Protein AF-A0A4Y9ZRA7-F1 (afdb_monomer)

pLDDT: mean 76.77, std 20.17, range [34.69, 98.5]

Foldseek 3Di:
DVVVVVVVVVVVVVVVVVVVVVVVVVVVVVVVVVVVVVVVVVVVVVVVVVVVVVVVVVVVVVVVVVVVCVVVPDDPVVVVVVVVVCCQAPDDDPCQDDPPDPDDDDGRNHDHNDDDPVCVCVDVVVVDDPPDPDPDDDDDDDPDDDDDDDDDDDDDDDDPPDDDDDDPDDDDPPPDPPDPDD

Radius of gyration: 47.69 Å; Cα contacts (8 Å, |Δi|>4): 21; chains: 1; bounding box: 75×56×147 Å

Sequence (182 aa):
MEFDTAMASAVQLARIHQAKQRKIEALKRELLEMEGRWRAMVEELEEGRQDLGFMISEGDERIQAIEKAKEGAIPYPELLAYAQSLSAFTSAPPNMPDLALPGQPPPPLFFPPFPNEEKMRRGRLNAEAPLGLLGETHSVGRPPSPSPQAEQRRGPAANPYRPVDNRPQQVFDLDLDLNPDL

InterPro domains:
  IPR019258 Mediator complex, subunit Med4 [PF10018] (3-156)
  IPR019258 Mediator complex, subunit Med4 [PTHR13208] (2-131)

Organism: NCBI:txid135208

Secondary structure (DSSP, 8-state):
-HHHHHHHHHHHHHHHHHHHHHHHHHHHHHHHHHHHHHHHHHHHHHHHHHHHHHHHHHHHHHHHHHHHHHHT---HHHHHHHHHHHHHHH---TT---TTSTTPPPPP----SS--HHHHHTSHHHHSPPP-STTPPP---PPPPPPPPPPPP------S----------------------

Solvent-accessible surface area (backbone atoms only — not comparable to full-atom values): 11926 Å² total; per-residue (Å²): 109,70,65,58,55,53,49,53,52,51,52,53,49,51,52,52,50,52,56,51,49,54,51,51,55,50,53,52,50,52,51,52,51,53,50,52,53,50,51,52,53,52,51,54,50,50,51,53,51,49,53,52,51,50,53,49,54,52,49,53,53,50,51,53,51,51,50,52,49,60,75,67,57,74,58,68,70,60,55,52,54,49,50,58,60,46,45,30,39,73,52,79,63,95,75,69,73,71,88,84,58,89,86,67,77,83,73,78,75,67,46,70,84,57,86,48,70,68,57,50,59,72,26,68,81,58,74,47,79,76,84,62,64,96,85,64,85,76,89,89,80,76,82,87,74,82,80,84,80,85,82,84,83,86,85,87,91,79,84,85,87,68,81,79,89,87,70,84,84,78,82,80,85,77,86,75,84,84,74,96,80,133

Structure (mmCIF, N/CA/C/O backbone):
data_AF-A0A4Y9ZRA7-F1
#
_entry.id   AF-A0A4Y9ZRA7-F1
#
loop_
_atom_site.group_PDB
_atom_site.id
_atom_site.type_symbol
_atom_site.label_atom_id
_atom_site.label_alt_id
_atom_site.label_comp_id
_atom_site.label_asym_id
_atom_site.label_entity_id
_atom_site.label_seq_id
_atom_site.pdbx_PDB_ins_code
_atom_site.Cartn_x
_atom_site.Cartn_y
_atom_site.Cartn_z
_atom_site.occupancy
_atom_site.B_iso_or_equiv
_atom_site.auth_seq_id
_atom_site.auth_comp_id
_atom_site.auth_asym_id
_atom_site.auth_atom_id
_atom_site.pdbx_PDB_model_num
ATOM 1 N N . MET A 1 1 ? -41.564 -4.403 66.228 1.00 64.62 1 MET A N 1
ATOM 2 C CA . MET A 1 1 ? -40.436 -3.452 66.302 1.00 64.62 1 MET A CA 1
ATOM 3 C C . MET A 1 1 ? -39.168 -3.993 65.646 1.00 64.62 1 MET A C 1
ATOM 5 O O . MET A 1 1 ? -38.619 -3.275 64.829 1.00 64.62 1 MET A O 1
ATOM 9 N N . GLU A 1 2 ? -38.698 -5.219 65.922 1.00 87.50 2 GLU A N 1
ATOM 10 C CA . GLU A 1 2 ? -37.474 -5.751 65.268 1.00 87.50 2 GLU A CA 1
ATOM 11 C C . GLU A 1 2 ? -37.591 -5.938 63.744 1.00 87.50 2 GLU A C 1
ATOM 13 O O . GLU A 1 2 ? -36.641 -5.691 63.007 1.00 87.50 2 GLU A O 1
ATOM 18 N N . PHE A 1 3 ? -38.768 -6.324 63.245 1.00 90.25 3 PHE A N 1
ATOM 19 C CA . PHE A 1 3 ? -39.008 -6.407 61.800 1.00 90.25 3 PHE A CA 1
ATOM 20 C C . PHE A 1 3 ? -38.917 -5.038 61.117 1.00 90.25 3 PHE A C 1
ATOM 22 O O . PHE A 1 3 ? -38.332 -4.927 60.043 1.00 90.25 3 PHE A O 1
ATOM 29 N N . ASP A 1 4 ? -39.438 -3.990 61.757 1.00 92.44 4 ASP A N 1
ATOM 30 C CA . ASP A 1 4 ? -39.434 -2.633 61.204 1.00 92.44 4 ASP A CA 1
ATOM 31 C C . ASP A 1 4 ? -38.009 -2.066 61.127 1.00 92.44 4 ASP A C 1
ATOM 33 O O . ASP A 1 4 ? -37.641 -1.424 60.142 1.00 92.44 4 ASP A O 1
ATOM 37 N N . THR A 1 5 ? -37.169 -2.351 62.129 1.00 94.25 5 THR A N 1
ATOM 38 C CA . THR A 1 5 ? -35.760 -1.930 62.133 1.00 94.25 5 THR A CA 1
ATOM 39 C C . THR A 1 5 ? -34.926 -2.704 61.110 1.00 94.25 5 THR A C 1
ATOM 41 O O . THR A 1 5 ? -34.099 -2.108 60.414 1.00 94.25 5 THR A O 1
ATOM 44 N N . ALA A 1 6 ? -35.166 -4.010 60.954 1.00 94.62 6 ALA A N 1
ATOM 45 C CA . ALA A 1 6 ? -34.535 -4.824 59.917 1.00 94.62 6 ALA A CA 1
ATOM 46 C C . ALA A 1 6 ? -34.953 -4.381 58.503 1.00 94.62 6 ALA A C 1
ATOM 48 O O . ALA A 1 6 ? -34.119 -4.277 57.605 1.00 94.62 6 ALA A O 1
ATOM 49 N N . MET A 1 7 ? -36.228 -4.046 58.307 1.00 94.25 7 MET A N 1
ATOM 50 C CA . MET A 1 7 ? -36.729 -3.541 57.030 1.00 94.25 7 MET A CA 1
ATOM 51 C C . MET A 1 7 ? -36.147 -2.161 56.698 1.00 94.25 7 MET A C 1
ATOM 53 O O . MET A 1 7 ? -35.701 -1.938 55.572 1.00 94.25 7 MET A O 1
ATOM 57 N N . ALA A 1 8 ? -36.061 -1.253 57.674 1.00 95.00 8 ALA A N 1
ATOM 58 C CA . ALA A 1 8 ? -35.438 0.056 57.484 1.00 95.00 8 ALA A CA 1
ATOM 59 C C . ALA A 1 8 ? -33.950 -0.049 57.095 1.00 95.00 8 ALA A C 1
ATOM 61 O O . ALA A 1 8 ? -33.488 0.673 56.205 1.00 95.00 8 ALA A O 1
ATOM 62 N N . SER A 1 9 ? -33.198 -0.970 57.710 1.00 95.81 9 SER A N 1
ATOM 63 C CA . SER A 1 9 ? -31.784 -1.182 57.376 1.00 95.81 9 SER A CA 1
ATOM 64 C C . SER A 1 9 ? -31.602 -1.787 55.980 1.00 95.81 9 SER A C 1
ATOM 66 O O . SER A 1 9 ? -30.749 -1.322 55.220 1.00 95.81 9 SER A O 1
ATOM 68 N N . ALA A 1 10 ? -32.454 -2.742 55.593 1.00 96.19 10 ALA A N 1
ATOM 69 C C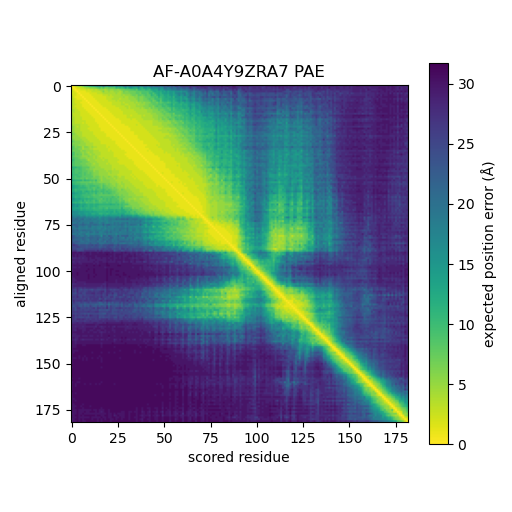A . ALA A 1 10 ? -32.456 -3.332 54.258 1.00 96.19 10 ALA A CA 1
ATOM 70 C C . ALA A 1 10 ? -32.764 -2.295 53.164 1.00 96.19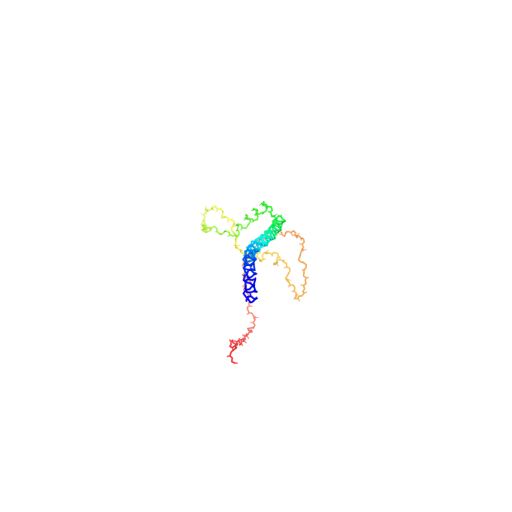 10 ALA A C 1
ATOM 72 O O . ALA A 1 10 ? -32.088 -2.267 52.134 1.00 96.19 10 ALA A O 1
ATOM 73 N N . VAL A 1 11 ? -33.724 -1.391 53.394 1.00 96.88 11 VAL A N 1
ATOM 74 C CA . VAL A 1 11 ? -34.048 -0.299 52.456 1.00 96.88 11 VAL A CA 1
ATOM 75 C C . VAL A 1 11 ? -32.875 0.672 52.308 1.00 96.88 11 VAL A C 1
ATOM 77 O O . VAL A 1 11 ? -32.530 1.064 51.189 1.00 96.88 11 VAL A O 1
ATOM 80 N N . GLN A 1 12 ? -32.215 1.033 53.410 1.00 96.06 12 GLN A N 1
ATOM 81 C CA . GLN A 1 12 ? -31.047 1.912 53.360 1.00 96.06 12 GLN A CA 1
ATOM 82 C C . GLN A 1 12 ? -29.883 1.261 52.603 1.00 96.06 12 GLN A C 1
ATOM 84 O O . GLN A 1 12 ? -29.234 1.906 51.773 1.00 96.06 12 GLN A O 1
ATOM 89 N N . LEU A 1 13 ? -29.651 -0.031 52.839 1.00 97.06 13 LEU A N 1
ATOM 90 C CA . LEU A 1 13 ? -28.649 -0.811 52.123 1.00 97.06 13 LEU A CA 1
ATOM 91 C C . LEU A 1 13 ? -28.972 -0.878 50.623 1.00 97.06 13 LEU A C 1
ATOM 93 O O . LEU A 1 13 ? -28.105 -0.592 49.794 1.00 97.06 13 LEU A O 1
ATOM 97 N N . ALA A 1 14 ? -30.229 -1.152 50.261 1.00 97.44 14 ALA A N 1
ATOM 98 C CA . ALA A 1 14 ? -30.687 -1.156 48.874 1.00 97.44 14 ALA A CA 1
ATOM 99 C C . ALA A 1 14 ? -30.437 0.195 48.184 1.00 97.44 14 ALA A C 1
ATOM 101 O O . ALA A 1 14 ? -29.942 0.229 47.056 1.00 97.44 14 ALA A O 1
ATOM 102 N N . ARG A 1 15 ? -30.680 1.317 48.874 1.00 97.31 15 ARG A N 1
ATOM 103 C CA . ARG A 1 15 ? -30.402 2.663 48.347 1.00 97.31 15 ARG A CA 1
ATOM 104 C C . ARG A 1 15 ? -28.912 2.878 48.060 1.00 97.31 15 ARG A C 1
ATOM 106 O O . ARG A 1 15 ? -28.558 3.449 47.028 1.00 97.31 15 ARG A O 1
ATOM 113 N N . ILE A 1 16 ? -28.033 2.401 48.944 1.00 97.62 16 ILE A N 1
ATOM 114 C CA . ILE A 1 16 ? -26.576 2.462 48.749 1.00 97.62 16 ILE A CA 1
ATOM 115 C C . ILE A 1 16 ? -26.164 1.617 47.539 1.00 97.62 16 ILE A C 1
ATOM 117 O O . ILE A 1 16 ? -25.388 2.085 46.701 1.00 97.62 16 ILE A O 1
ATOM 121 N N . HIS A 1 17 ? -26.692 0.397 47.413 1.00 98.00 17 HIS A N 1
ATOM 122 C CA . HIS A 1 17 ? -26.409 -0.460 46.261 1.00 98.00 17 HIS A CA 1
ATOM 123 C C . HIS A 1 17 ? -26.891 0.164 44.952 1.00 98.00 17 HIS A C 1
ATOM 125 O O . HIS A 1 17 ? -26.131 0.177 43.989 1.00 98.00 17 HIS A O 1
ATOM 131 N N . GLN A 1 18 ? -28.082 0.765 44.920 1.00 97.94 18 GLN A N 1
ATOM 132 C CA . GLN A 1 18 ? -28.586 1.465 43.735 1.00 97.94 18 GLN A CA 1
ATOM 133 C C . GLN A 1 18 ? -27.688 2.638 43.322 1.00 97.94 18 GLN A C 1
ATOM 135 O O . GLN A 1 18 ? -27.410 2.814 42.137 1.00 97.94 18 GLN A O 1
ATOM 140 N N . ALA A 1 19 ? -27.188 3.426 44.279 1.00 97.50 19 ALA A N 1
ATOM 141 C CA . ALA A 1 19 ? -26.262 4.520 43.982 1.00 97.50 19 ALA A CA 1
ATOM 142 C C . ALA A 1 19 ? -24.935 4.008 43.394 1.00 97.50 19 ALA A C 1
ATOM 144 O O . ALA A 1 19 ? -24.438 4.556 42.408 1.00 97.50 19 ALA A O 1
ATOM 145 N N . LYS A 1 20 ? -24.383 2.924 43.957 1.00 98.06 20 LYS A N 1
ATOM 146 C CA . LYS A 1 20 ? -23.174 2.273 43.427 1.00 98.06 20 LYS A CA 1
ATOM 147 C C . LYS A 1 20 ? -23.414 1.678 42.040 1.00 98.06 20 LYS A C 1
ATOM 149 O O . LYS A 1 20 ? -22.579 1.862 41.162 1.00 98.06 20 LYS A O 1
ATOM 154 N N . GLN A 1 21 ? -24.561 1.039 41.825 1.00 98.06 21 GLN A N 1
ATOM 155 C CA . GLN A 1 21 ? -24.929 0.440 40.546 1.00 98.06 21 GLN A CA 1
ATOM 156 C C . GLN A 1 21 ? -25.001 1.489 39.433 1.00 98.06 21 GLN A C 1
ATOM 158 O O . GLN A 1 21 ? -24.401 1.301 38.380 1.00 98.06 21 GLN A O 1
ATOM 163 N N . ARG A 1 22 ? -25.614 2.650 39.695 1.00 98.06 22 ARG A N 1
ATOM 164 C CA . ARG A 1 22 ? -25.630 3.770 38.736 1.00 98.06 22 ARG A CA 1
ATOM 165 C C . ARG A 1 22 ? -24.225 4.249 38.374 1.00 98.06 22 ARG A C 1
ATOM 167 O O . ARG A 1 22 ? -23.966 4.578 37.220 1.00 98.06 22 ARG A O 1
ATOM 174 N N . LYS A 1 23 ? -23.308 4.277 39.349 1.00 98.19 23 LYS A N 1
ATOM 175 C CA . LYS A 1 23 ? -21.904 4.637 39.106 1.00 98.19 23 LYS A CA 1
ATOM 176 C C . LYS A 1 23 ? -21.190 3.583 38.257 1.00 98.19 23 LYS A C 1
ATOM 178 O O . LYS A 1 23 ? -20.478 3.949 37.331 1.00 98.19 23 LYS A O 1
ATOM 183 N N . ILE A 1 24 ? -21.411 2.298 38.534 1.00 98.25 24 ILE A N 1
ATOM 184 C CA . ILE A 1 24 ? -20.874 1.192 37.726 1.00 98.25 24 ILE A CA 1
ATOM 185 C C . ILE A 1 24 ? -21.384 1.291 36.285 1.00 98.25 24 ILE A C 1
ATOM 187 O O . ILE A 1 24 ? -20.604 1.181 35.348 1.00 98.25 24 ILE A O 1
ATOM 191 N N . GLU A 1 25 ? -22.673 1.561 36.092 1.00 98.44 25 GLU A N 1
ATOM 192 C CA . GLU A 1 25 ? -23.271 1.715 34.762 1.00 98.44 25 GLU A CA 1
ATOM 193 C C . GLU A 1 25 ? -22.765 2.948 34.009 1.00 98.44 25 GLU A C 1
ATOM 195 O O . GLU A 1 25 ? -22.689 2.925 32.782 1.00 98.44 25 GLU A O 1
ATOM 200 N N . ALA A 1 26 ? -22.425 4.031 34.711 1.00 98.25 26 ALA A N 1
ATOM 201 C CA . ALA A 1 26 ? -21.778 5.192 34.104 1.00 98.25 26 ALA A CA 1
ATOM 202 C C . ALA A 1 26 ? -20.352 4.855 33.641 1.00 98.25 26 ALA A C 1
ATOM 204 O O . ALA A 1 26 ? -20.032 5.062 32.475 1.00 98.25 26 ALA A O 1
ATOM 205 N N . LEU A 1 27 ? -19.544 4.242 34.512 1.00 98.50 27 LEU A N 1
ATOM 206 C CA . LEU A 1 27 ? -18.175 3.826 34.186 1.00 98.50 27 LEU A CA 1
ATOM 207 C C . LEU A 1 27 ? -18.138 2.787 33.061 1.00 98.50 27 LEU A C 1
ATOM 209 O O . LEU A 1 27 ? -17.281 2.844 32.187 1.00 98.50 27 LEU A O 1
ATOM 213 N N . LYS A 1 28 ? -19.094 1.852 33.039 1.00 98.44 28 LYS A N 1
ATOM 214 C CA . LYS A 1 28 ? -19.213 0.867 31.958 1.00 98.44 28 LYS A CA 1
ATOM 215 C C . LYS A 1 28 ? -19.454 1.543 30.608 1.00 98.44 28 LYS A C 1
ATOM 217 O O . LYS A 1 28 ? -18.887 1.113 29.612 1.00 98.44 28 LYS A O 1
ATOM 222 N N . ARG A 1 29 ? -20.297 2.580 30.568 1.00 98.38 29 ARG A N 1
ATOM 223 C CA . ARG A 1 29 ? -20.563 3.336 29.335 1.00 98.38 29 ARG A CA 1
ATOM 224 C C . ARG A 1 29 ? -19.318 4.069 28.850 1.00 98.38 29 ARG A C 1
ATOM 226 O O . ARG A 1 29 ? -19.008 3.981 27.671 1.00 98.38 29 ARG A O 1
ATOM 233 N N . GLU A 1 30 ? -18.594 4.712 29.759 1.00 98.44 30 GLU A N 1
ATOM 234 C CA . GLU A 1 30 ? -17.331 5.388 29.443 1.00 98.44 30 GLU A CA 1
ATOM 235 C C . GLU A 1 30 ? -16.281 4.408 28.900 1.00 98.44 30 GLU A C 1
ATOM 237 O O . GLU A 1 30 ? -15.664 4.668 27.871 1.00 98.44 30 GLU A O 1
ATOM 242 N N . LEU A 1 31 ? -16.135 3.239 29.532 1.00 98.44 31 LEU A N 1
ATOM 243 C CA . LEU A 1 31 ? -15.206 2.206 29.076 1.00 98.44 31 LEU A CA 1
ATOM 244 C C . LEU A 1 31 ? -15.558 1.711 27.670 1.00 98.44 31 LEU A C 1
ATOM 246 O O . LEU A 1 31 ? -14.672 1.608 26.828 1.00 98.44 31 LEU A O 1
ATOM 250 N N . LEU A 1 32 ? -16.841 1.455 27.397 1.00 98.44 32 LEU A N 1
ATOM 251 C CA . LEU A 1 32 ? -17.297 1.035 26.068 1.00 98.44 32 LEU A CA 1
ATOM 252 C C . LEU A 1 32 ? -17.045 2.110 25.004 1.00 98.44 32 LEU A C 1
ATOM 254 O O . LEU A 1 32 ? -16.691 1.785 23.874 1.00 98.44 32 LEU A O 1
ATOM 258 N N . GLU A 1 33 ? -17.196 3.385 25.354 1.00 98.31 33 GLU A N 1
ATOM 259 C CA . GLU A 1 33 ? -16.892 4.490 24.445 1.00 98.31 33 GLU A CA 1
ATOM 260 C C . GLU A 1 33 ? -15.387 4.583 24.151 1.00 98.31 33 GLU A C 1
ATOM 262 O O . GLU A 1 33 ? -14.983 4.738 22.997 1.00 98.31 33 GLU A O 1
ATOM 267 N N . MET A 1 34 ? -14.546 4.449 25.181 1.00 98.31 34 MET A N 1
ATOM 268 C CA . MET A 1 34 ? -13.091 4.418 25.019 1.00 98.31 34 MET A CA 1
ATOM 269 C C . MET A 1 34 ? -12.635 3.215 24.194 1.00 98.31 34 MET A C 1
ATOM 271 O O . MET A 1 34 ? -11.771 3.361 23.335 1.00 98.31 34 MET A O 1
ATOM 275 N N . GLU A 1 35 ? -13.225 2.042 24.420 1.00 98.31 35 GLU A N 1
ATOM 276 C CA . GLU A 1 35 ? -12.940 0.840 23.641 1.00 98.31 35 GLU A CA 1
ATOM 277 C C . GLU A 1 35 ? -13.342 1.024 22.173 1.00 98.31 35 GLU A C 1
ATOM 279 O O . GLU A 1 35 ? -12.574 0.665 21.283 1.00 98.31 35 GLU A O 1
ATOM 284 N N . GLY A 1 36 ? -14.496 1.644 21.910 1.00 98.31 36 GLY A N 1
ATOM 285 C CA . GLY A 1 36 ? -14.921 1.995 20.556 1.00 98.31 36 GLY A CA 1
ATOM 286 C C . GLY A 1 36 ? -13.920 2.914 19.854 1.00 98.31 36 GLY A C 1
ATOM 287 O O . GLY A 1 36 ? -13.502 2.628 18.734 1.00 98.31 36 GLY A O 1
ATOM 288 N N . ARG A 1 37 ? -13.464 3.971 20.539 1.00 98.31 37 ARG A N 1
ATOM 289 C CA . ARG A 1 37 ? -12.424 4.876 20.019 1.00 98.31 37 ARG A CA 1
ATOM 290 C C . ARG A 1 37 ? -11.099 4.162 19.773 1.00 98.31 37 ARG A C 1
ATOM 292 O O . ARG A 1 37 ? -10.456 4.400 18.758 1.00 98.31 37 ARG A O 1
ATOM 299 N N . TRP A 1 38 ? -10.688 3.289 20.688 1.00 98.50 38 TRP A N 1
ATOM 300 C CA . TRP A 1 38 ? -9.459 2.517 20.539 1.00 98.50 38 TRP A CA 1
ATOM 301 C C . TRP A 1 38 ? -9.514 1.588 19.326 1.00 98.50 38 TRP A C 1
ATOM 303 O O . TRP A 1 38 ? -8.574 1.576 18.537 1.00 98.50 38 TRP A O 1
ATOM 313 N N . ARG A 1 39 ? -10.625 0.871 19.132 1.00 98.38 39 ARG A N 1
ATOM 314 C CA . ARG A 1 39 ? -10.812 0.003 17.962 1.00 98.38 39 ARG A CA 1
ATOM 315 C C . ARG A 1 39 ? -10.755 0.791 16.656 1.00 98.38 39 ARG A C 1
ATOM 317 O O . ARG A 1 39 ? -10.050 0.362 15.755 1.00 98.38 39 ARG A O 1
ATOM 324 N N . ALA A 1 40 ? -11.411 1.950 16.596 1.00 98.31 40 ALA A N 1
ATOM 325 C CA . ALA A 1 40 ? -11.365 2.817 15.419 1.00 98.31 40 ALA A CA 1
ATOM 326 C C . ALA A 1 40 ? -9.931 3.270 15.089 1.00 98.31 40 ALA A C 1
ATOM 328 O O . ALA A 1 40 ? -9.517 3.195 13.940 1.00 98.31 40 ALA A O 1
ATOM 329 N N . MET A 1 41 ? -9.141 3.659 16.098 1.00 98.38 41 MET A N 1
ATOM 330 C CA . MET A 1 41 ? -7.733 4.023 15.883 1.00 98.38 41 MET A CA 1
ATOM 331 C C . MET A 1 41 ? -6.889 2.844 15.384 1.00 98.38 41 MET A C 1
ATOM 333 O O . MET A 1 41 ? -6.003 3.031 14.559 1.00 98.38 41 MET A O 1
ATOM 337 N N . VAL A 1 42 ? -7.126 1.633 15.897 1.00 98.44 42 VAL A N 1
ATOM 338 C CA . VAL A 1 42 ? -6.405 0.432 15.444 1.00 98.44 42 VAL A CA 1
ATOM 339 C C . VAL A 1 42 ? -6.771 0.081 14.002 1.00 98.44 42 VAL A C 1
ATOM 341 O O . VAL A 1 42 ? -5.891 -0.301 13.238 1.00 98.44 42 VAL A O 1
ATOM 344 N N . GLU A 1 43 ? -8.042 0.225 13.633 1.00 98.50 43 GLU A N 1
ATOM 345 C CA . GLU A 1 43 ? -8.525 -0.009 12.271 1.00 98.50 43 GLU A CA 1
ATOM 346 C C . GLU A 1 43 ? -7.899 0.979 11.279 1.00 98.50 43 GLU A C 1
ATOM 348 O O . GLU A 1 43 ? -7.299 0.548 10.299 1.00 98.50 43 GLU A O 1
ATOM 353 N N . GLU A 1 44 ? -7.912 2.277 11.597 1.00 98.38 44 GLU A N 1
ATOM 354 C CA . GLU A 1 44 ? -7.276 3.323 10.782 1.00 98.38 44 GLU A CA 1
ATOM 355 C C . GLU A 1 44 ? -5.759 3.103 10.638 1.00 98.38 44 GLU A C 1
ATOM 357 O O . GLU A 1 44 ? -5.185 3.283 9.564 1.00 98.38 44 GLU A O 1
ATOM 362 N N . LEU A 1 45 ? -5.089 2.669 11.711 1.00 98.38 45 LEU A N 1
ATOM 363 C CA . LEU A 1 45 ? -3.661 2.348 11.668 1.00 98.38 45 LEU A CA 1
ATOM 364 C C . LEU A 1 45 ? -3.355 1.144 10.774 1.00 98.38 45 LEU A C 1
ATOM 366 O O . LEU A 1 45 ? -2.335 1.145 10.084 1.00 98.38 45 LEU A O 1
ATOM 370 N N . GLU A 1 46 ? -4.194 0.111 10.803 1.00 98.31 46 GLU A N 1
ATOM 371 C CA . GLU A 1 46 ? -4.006 -1.069 9.962 1.00 98.31 46 GLU A CA 1
ATOM 372 C C . GLU A 1 46 ? -4.285 -0.756 8.489 1.00 98.31 46 GLU A C 1
ATOM 374 O O . GLU A 1 46 ? -3.512 -1.186 7.634 1.00 98.31 46 GLU A O 1
ATOM 379 N N . GLU A 1 47 ? -5.312 0.044 8.196 1.00 98.38 47 GLU A N 1
ATOM 380 C CA . GLU A 1 47 ? -5.580 0.562 6.849 1.00 98.38 47 GLU A CA 1
ATOM 381 C C . GLU A 1 47 ? -4.380 1.366 6.330 1.00 98.38 47 GLU A C 1
ATOM 383 O O . GLU A 1 47 ? -3.797 1.025 5.300 1.00 98.38 47 GLU A O 1
ATOM 388 N N . GLY A 1 48 ? -3.895 2.336 7.112 1.00 98.25 48 GLY A N 1
ATOM 389 C CA . GLY A 1 48 ? -2.716 3.121 6.744 1.00 98.25 48 GLY A CA 1
ATOM 390 C C . GLY A 1 48 ? -1.452 2.270 6.563 1.00 98.25 48 GLY A C 1
ATOM 391 O O . GLY A 1 48 ? -0.642 2.531 5.672 1.00 98.25 48 GLY A O 1
ATOM 392 N N . ARG A 1 49 ? -1.270 1.213 7.368 1.00 98.38 49 ARG A N 1
ATOM 393 C CA . ARG A 1 49 ? -0.158 0.263 7.206 1.00 98.38 49 ARG A CA 1
ATOM 394 C C . ARG A 1 49 ? -0.261 -0.501 5.885 1.00 98.38 49 ARG A C 1
ATOM 396 O O . ARG A 1 49 ? 0.764 -0.709 5.233 1.00 98.38 49 ARG A O 1
ATOM 403 N N . GLN A 1 50 ? -1.459 -0.944 5.512 1.00 98.25 50 GLN A N 1
ATOM 404 C CA . GLN A 1 50 ? -1.694 -1.673 4.266 1.00 98.25 50 GLN A CA 1
ATOM 405 C C . GLN A 1 50 ? -1.478 -0.776 3.048 1.00 98.25 50 GLN A C 1
ATOM 407 O O . GLN A 1 50 ? -0.747 -1.174 2.139 1.00 98.25 50 GLN A O 1
ATOM 412 N N . ASP A 1 51 ? -2.004 0.448 3.073 1.00 98.19 51 ASP A N 1
ATOM 413 C CA . ASP A 1 51 ? -1.832 1.429 2.000 1.00 98.19 51 ASP A CA 1
ATOM 414 C C . ASP A 1 51 ? -0.359 1.771 1.773 1.00 98.19 51 ASP A C 1
ATOM 416 O O . ASP A 1 51 ? 0.134 1.736 0.643 1.00 98.19 51 ASP A O 1
ATOM 420 N N . LEU A 1 52 ? 0.390 2.028 2.851 1.00 98.25 52 LEU A N 1
ATOM 421 C CA . LEU A 1 52 ? 1.831 2.261 2.757 1.00 98.25 52 LEU A CA 1
ATOM 422 C C . LEU A 1 52 ? 2.568 1.036 2.207 1.00 98.25 52 LEU A C 1
ATOM 424 O O . LEU A 1 52 ? 3.487 1.185 1.402 1.00 98.25 52 LEU A O 1
ATOM 428 N N . GLY A 1 53 ? 2.160 -0.171 2.606 1.00 98.19 53 GLY A N 1
ATOM 429 C CA . GLY A 1 53 ? 2.698 -1.414 2.059 1.00 98.19 53 GLY A CA 1
ATOM 430 C C . GLY A 1 53 ? 2.481 -1.521 0.549 1.00 98.19 53 GLY A C 1
ATOM 431 O O . GLY A 1 53 ? 3.421 -1.826 -0.187 1.00 98.19 53 GLY A O 1
ATOM 432 N N . PHE A 1 54 ? 1.274 -1.200 0.081 1.00 98.25 54 PHE A N 1
ATOM 433 C CA . PHE A 1 54 ? 0.950 -1.168 -1.342 1.00 98.25 54 PHE A CA 1
ATOM 434 C C . PHE A 1 54 ? 1.795 -0.128 -2.090 1.00 98.25 54 PHE A C 1
ATOM 436 O O . PHE A 1 54 ? 2.442 -0.467 -3.081 1.00 98.25 54 PHE A O 1
ATOM 443 N N . MET A 1 55 ? 1.883 1.102 -1.579 1.00 97.94 55 MET A N 1
ATOM 444 C CA . MET A 1 55 ? 2.682 2.169 -2.195 1.00 97.94 55 MET A CA 1
ATOM 445 C C . MET A 1 55 ? 4.166 1.806 -2.317 1.00 97.94 55 MET A C 1
ATOM 447 O O . MET A 1 55 ? 4.794 2.138 -3.321 1.00 97.94 55 MET A O 1
ATOM 451 N N . ILE A 1 56 ? 4.733 1.132 -1.311 1.00 98.31 56 ILE A N 1
ATOM 452 C CA . ILE A 1 56 ? 6.124 0.665 -1.359 1.00 98.31 56 ILE A CA 1
ATOM 453 C C . ILE A 1 56 ? 6.277 -0.400 -2.444 1.00 98.31 56 ILE A C 1
ATOM 455 O O . ILE A 1 56 ? 7.164 -0.272 -3.283 1.00 98.31 56 ILE A O 1
ATOM 459 N N . SER A 1 57 ? 5.386 -1.397 -2.481 1.00 97.94 57 SER A N 1
ATOM 460 C CA . SER A 1 57 ? 5.448 -2.456 -3.497 1.00 97.94 57 SER A CA 1
ATOM 461 C C . SER A 1 57 ? 5.325 -1.914 -4.924 1.00 97.94 57 SER A C 1
ATOM 463 O O . SER A 1 57 ? 6.122 -2.266 -5.792 1.00 97.94 57 SER A O 1
ATOM 465 N N . GLU A 1 58 ? 4.405 -0.975 -5.157 1.00 98.12 58 GLU A N 1
ATOM 466 C CA . GLU A 1 58 ? 4.269 -0.298 -6.445 1.00 98.12 58 GLU A CA 1
ATOM 467 C C . GLU A 1 58 ? 5.513 0.546 -6.770 1.00 98.12 58 GLU A C 1
ATOM 469 O O . GLU A 1 58 ? 5.973 0.593 -7.914 1.00 98.12 58 GLU A O 1
ATOM 474 N N . GLY A 1 59 ? 6.079 1.219 -5.765 1.00 98.06 59 GLY A N 1
ATOM 475 C CA . GLY A 1 59 ? 7.324 1.969 -5.892 1.00 98.06 59 GLY A CA 1
ATOM 476 C C . GLY A 1 59 ? 8.485 1.089 -6.353 1.00 98.06 59 GLY A C 1
ATOM 477 O O . GLY 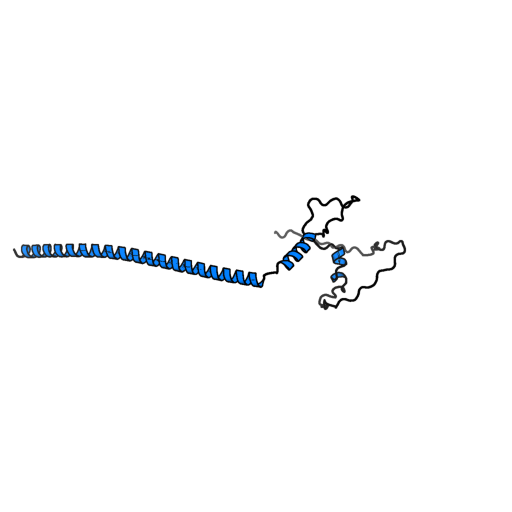A 1 59 ? 9.186 1.454 -7.299 1.00 98.06 59 GLY A O 1
ATOM 478 N N . ASP A 1 60 ? 8.641 -0.086 -5.746 1.00 98.06 60 ASP A N 1
ATOM 479 C CA . ASP A 1 60 ? 9.679 -1.056 -6.095 1.00 98.06 60 ASP A CA 1
ATOM 480 C C . ASP A 1 60 ? 9.502 -1.582 -7.527 1.00 98.06 60 ASP A C 1
ATOM 482 O O . ASP A 1 60 ? 10.464 -1.625 -8.300 1.00 98.06 60 ASP A O 1
ATOM 486 N N . GLU A 1 61 ? 8.272 -1.910 -7.932 1.00 98.00 61 GLU A N 1
ATOM 487 C CA . GLU A 1 61 ? 7.964 -2.324 -9.306 1.00 98.00 61 GLU A CA 1
ATOM 488 C C . GLU A 1 61 ? 8.292 -1.227 -10.328 1.00 98.00 61 GLU A C 1
ATOM 490 O O . GLU A 1 61 ? 8.899 -1.493 -11.371 1.00 98.00 61 GLU A O 1
ATOM 495 N N . ARG A 1 62 ? 7.945 0.030 -10.023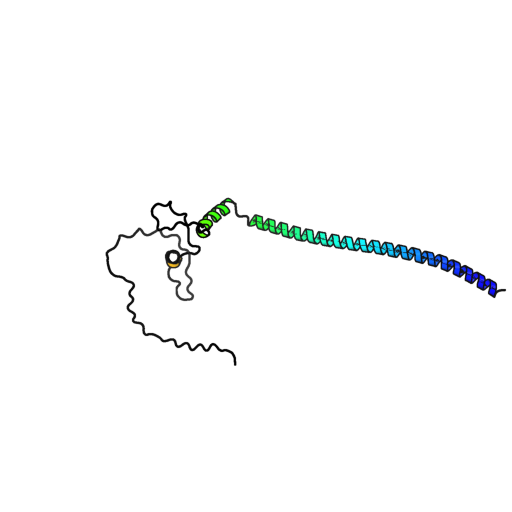 1.00 97.31 62 ARG A N 1
ATOM 496 C CA . ARG A 1 62 ? 8.257 1.182 -10.881 1.00 97.31 62 ARG A CA 1
ATOM 497 C C . ARG A 1 62 ? 9.761 1.399 -11.010 1.00 97.31 62 ARG A C 1
ATOM 499 O O . ARG A 1 62 ? 10.231 1.667 -12.116 1.00 97.31 62 ARG A O 1
ATOM 506 N N . ILE A 1 63 ? 10.521 1.270 -9.922 1.00 97.75 63 ILE A N 1
ATOM 507 C CA . ILE A 1 63 ? 11.986 1.382 -9.954 1.00 97.75 63 ILE A CA 1
ATOM 508 C C . ILE A 1 63 ? 12.571 0.298 -10.860 1.00 97.75 63 ILE A C 1
ATOM 510 O O . ILE A 1 63 ? 13.327 0.623 -11.776 1.00 97.75 63 ILE A O 1
ATOM 514 N N . GLN A 1 64 ? 12.152 -0.958 -10.689 1.00 97.38 64 GLN A N 1
ATOM 515 C CA . GLN A 1 64 ? 12.609 -2.060 -11.539 1.00 97.38 64 GLN A CA 1
ATOM 516 C C . GLN A 1 64 ? 12.260 -1.838 -13.016 1.00 97.38 64 GLN A C 1
ATOM 518 O O . GLN A 1 64 ? 13.067 -2.132 -13.899 1.00 97.38 64 GLN A O 1
ATOM 523 N N . ALA A 1 65 ? 11.069 -1.313 -13.315 1.00 96.38 65 ALA A N 1
ATOM 524 C CA . ALA A 1 65 ? 10.673 -0.989 -14.682 1.00 96.38 65 ALA A CA 1
ATOM 525 C C . ALA A 1 65 ? 11.551 0.120 -15.286 1.00 96.38 65 ALA A C 1
ATOM 527 O O . ALA A 1 65 ? 11.965 0.019 -16.441 1.00 96.38 65 ALA A O 1
ATOM 528 N N . ILE A 1 66 ? 11.878 1.153 -14.503 1.00 95.56 66 ILE A N 1
ATOM 529 C CA . ILE A 1 66 ? 12.774 2.237 -14.922 1.00 95.56 66 ILE A CA 1
ATOM 530 C C . ILE A 1 66 ? 14.189 1.711 -15.171 1.00 95.56 66 ILE A C 1
ATOM 532 O O . ILE A 1 66 ? 14.810 2.096 -16.159 1.00 95.56 66 ILE A O 1
ATOM 536 N N . GLU A 1 67 ? 14.710 0.848 -14.303 1.00 96.69 67 GLU A N 1
ATOM 537 C CA . GLU A 1 67 ? 16.036 0.247 -14.472 1.00 96.69 67 GLU A CA 1
ATOM 538 C C . GLU A 1 67 ? 16.101 -0.598 -15.744 1.00 96.69 67 GLU A C 1
ATOM 540 O O . GLU A 1 67 ? 16.956 -0.349 -16.592 1.00 96.69 67 GLU A O 1
ATOM 545 N N . LYS A 1 68 ? 15.120 -1.482 -15.962 1.00 95.31 68 LYS A N 1
ATOM 546 C CA . LYS A 1 68 ? 15.007 -2.259 -17.207 1.00 95.31 68 LYS A CA 1
ATOM 547 C C . LYS A 1 68 ? 14.908 -1.365 -18.445 1.00 95.31 68 LYS A C 1
ATOM 549 O O . LYS A 1 68 ? 15.533 -1.648 -19.464 1.00 95.31 68 LYS A O 1
ATOM 554 N N . ALA A 1 69 ? 14.147 -0.272 -18.371 1.00 93.44 69 ALA A N 1
ATOM 555 C CA . ALA A 1 69 ? 14.028 0.681 -19.473 1.00 93.44 69 ALA A CA 1
ATOM 556 C C . ALA A 1 69 ? 15.346 1.421 -19.752 1.00 93.44 69 ALA A C 1
ATOM 558 O O . ALA A 1 69 ? 15.647 1.709 -20.908 1.00 93.44 69 ALA A O 1
ATOM 559 N N . LYS A 1 70 ? 16.140 1.715 -18.715 1.00 92.44 70 LYS A N 1
ATOM 560 C CA . LYS A 1 70 ? 17.474 2.315 -18.856 1.00 92.44 70 LYS A CA 1
ATOM 561 C C . LYS A 1 70 ? 18.478 1.335 -19.456 1.00 92.44 70 LYS A C 1
ATOM 563 O O . LYS A 1 70 ? 19.248 1.735 -20.321 1.00 92.44 70 LYS A O 1
ATOM 568 N N . GLU A 1 71 ? 18.464 0.076 -19.027 1.00 93.31 71 GLU A N 1
ATOM 569 C CA . GLU A 1 71 ? 19.329 -0.974 -19.581 1.00 93.31 71 GLU A CA 1
ATOM 570 C C . GLU A 1 71 ? 19.011 -1.255 -21.054 1.00 93.31 71 GLU A C 1
ATOM 572 O O . GLU A 1 71 ? 19.918 -1.407 -21.869 1.00 93.31 71 GLU A O 1
ATOM 577 N N . GLY A 1 72 ? 17.724 -1.273 -21.412 1.00 88.38 72 GLY A N 1
ATOM 578 C CA . GLY A 1 72 ? 17.251 -1.440 -22.787 1.00 88.38 72 GLY A CA 1
ATOM 579 C C . GLY A 1 72 ? 17.196 -0.149 -23.610 1.00 88.38 72 GLY A C 1
ATOM 580 O O . GLY A 1 72 ? 16.609 -0.156 -24.693 1.00 88.38 72 GLY A O 1
ATOM 581 N N . ALA A 1 73 ? 17.736 0.967 -23.112 1.00 89.50 73 ALA A N 1
ATOM 582 C CA . ALA A 1 73 ? 17.630 2.253 -23.789 1.00 89.50 73 ALA A CA 1
ATOM 583 C C . ALA A 1 73 ? 18.443 2.254 -25.091 1.00 89.50 73 ALA A C 1
ATOM 585 O O . ALA A 1 73 ? 19.674 2.262 -25.085 1.00 89.50 73 ALA A O 1
ATOM 586 N N . ILE A 1 74 ? 17.740 2.292 -26.222 1.00 89.00 74 ILE A N 1
ATOM 587 C CA . ILE A 1 74 ? 18.353 2.428 -27.545 1.00 89.00 74 ILE A CA 1
ATOM 588 C C . ILE A 1 74 ? 18.699 3.908 -27.760 1.00 89.00 74 ILE A C 1
ATOM 590 O O . ILE A 1 74 ? 17.841 4.775 -27.555 1.00 89.00 74 ILE A O 1
ATOM 594 N N . PRO A 1 75 ? 19.932 4.240 -28.176 1.00 92.25 75 PRO A N 1
ATOM 595 C CA . PRO A 1 75 ? 20.327 5.623 -28.378 1.00 92.25 75 PRO A CA 1
ATOM 596 C C . PRO A 1 75 ? 19.507 6.270 -29.504 1.00 92.25 75 PRO A C 1
ATOM 598 O O . PRO A 1 75 ? 19.253 5.685 -30.558 1.00 92.25 75 PRO A O 1
ATOM 601 N N . TYR A 1 76 ? 19.118 7.528 -29.288 1.00 89.69 76 TYR A N 1
ATOM 602 C CA . TYR A 1 76 ? 18.257 8.284 -30.205 1.00 89.69 76 TYR A CA 1
ATOM 603 C C . TYR A 1 76 ? 18.734 8.305 -31.675 1.00 89.69 76 TYR A C 1
ATOM 605 O O . TYR A 1 76 ? 17.892 8.158 -32.564 1.00 89.69 76 TYR A O 1
ATOM 613 N N . PRO A 1 77 ? 20.045 8.425 -31.979 1.00 93.56 77 PRO A N 1
ATOM 614 C CA . PRO A 1 77 ? 20.522 8.362 -33.360 1.00 93.56 77 PRO A CA 1
ATOM 615 C C . PRO A 1 77 ? 20.212 7.032 -34.063 1.00 93.56 77 PRO A C 1
ATOM 617 O O . PRO A 1 77 ? 19.858 7.040 -35.240 1.00 93.56 77 PRO A O 1
ATOM 620 N N . GLU A 1 78 ? 20.305 5.902 -33.356 1.00 90.88 78 GLU A N 1
ATOM 621 C CA . GLU A 1 78 ? 20.009 4.577 -33.920 1.00 90.88 78 GLU A CA 1
ATOM 622 C C . GLU A 1 78 ? 18.512 4.409 -34.180 1.00 90.88 78 GLU A C 1
ATOM 624 O O . GLU A 1 78 ? 18.123 3.934 -35.247 1.00 90.88 78 GLU A O 1
ATOM 629 N N . LEU A 1 79 ? 17.668 4.881 -33.256 1.00 90.00 79 LEU A N 1
ATOM 630 C CA . LEU A 1 79 ? 16.215 4.903 -33.441 1.00 90.00 79 LEU A CA 1
ATOM 631 C C . LEU A 1 79 ? 15.812 5.733 -34.662 1.00 90.00 79 LEU A C 1
ATOM 633 O O . LEU A 1 79 ? 14.980 5.293 -35.454 1.00 90.00 79 LEU A O 1
ATOM 637 N N . LEU A 1 80 ? 16.416 6.911 -34.845 1.00 91.00 80 LEU A N 1
ATOM 638 C CA . LEU A 1 80 ? 16.119 7.784 -35.980 1.00 91.00 80 LEU A CA 1
ATOM 639 C C . LEU A 1 80 ? 16.556 7.150 -37.308 1.00 91.00 80 LEU A C 1
ATOM 641 O O . LEU A 1 80 ? 15.786 7.143 -38.270 1.00 91.00 80 LEU A O 1
ATOM 645 N N . ALA A 1 81 ? 17.763 6.581 -37.350 1.00 90.75 81 ALA A N 1
ATOM 646 C CA . ALA A 1 81 ? 18.275 5.892 -38.530 1.00 90.75 81 ALA A CA 1
ATOM 647 C C . ALA A 1 81 ? 17.399 4.684 -38.896 1.00 90.75 81 ALA A C 1
ATOM 649 O O . ALA A 1 81 ? 17.036 4.499 -40.061 1.00 90.75 81 ALA A O 1
ATOM 650 N N . TYR A 1 82 ? 17.001 3.891 -37.898 1.00 89.44 82 TYR A N 1
ATOM 651 C CA . TYR A 1 82 ? 16.121 2.748 -38.102 1.00 89.44 82 TYR A CA 1
ATOM 652 C C . TYR A 1 82 ? 14.720 3.174 -38.562 1.00 89.44 82 TYR A C 1
ATOM 654 O O . TYR A 1 82 ? 14.209 2.625 -39.538 1.00 89.44 82 TYR A O 1
ATOM 662 N N . ALA A 1 83 ? 14.123 4.199 -37.949 1.00 88.94 83 ALA A N 1
ATOM 663 C CA . ALA A 1 83 ? 12.823 4.737 -38.355 1.00 88.94 83 ALA A CA 1
ATOM 664 C C . ALA A 1 83 ? 12.844 5.273 -39.797 1.00 88.94 83 ALA A C 1
ATOM 666 O O . ALA A 1 83 ? 11.925 5.004 -40.573 1.00 88.94 83 ALA A O 1
ATOM 667 N N . GLN A 1 84 ? 13.915 5.970 -40.190 1.00 86.75 84 GLN A N 1
ATOM 668 C CA . GLN A 1 84 ? 14.109 6.408 -41.571 1.00 86.75 84 GLN A CA 1
ATOM 669 C C . GLN A 1 84 ? 14.210 5.213 -42.528 1.00 86.75 84 GLN A C 1
ATOM 671 O O . GLN A 1 84 ? 13.620 5.251 -43.608 1.00 86.75 84 GLN A O 1
ATOM 676 N N . SER A 1 85 ? 14.902 4.140 -42.125 1.00 85.38 85 SER A N 1
ATOM 677 C CA . SER A 1 85 ? 14.978 2.912 -42.922 1.00 85.38 85 SER A CA 1
ATOM 678 C C . SER A 1 85 ? 13.607 2.253 -43.100 1.00 85.38 85 SER A C 1
ATOM 680 O O . SER A 1 85 ? 13.269 1.872 -44.216 1.00 85.38 85 SER A O 1
ATOM 682 N N . LEU A 1 86 ? 12.788 2.190 -42.043 1.00 83.31 86 LEU A N 1
ATOM 683 C CA . LEU A 1 86 ? 11.452 1.589 -42.074 1.00 83.31 86 LEU A CA 1
ATOM 684 C C . LEU A 1 86 ? 10.459 2.402 -42.904 1.00 83.31 86 LEU A C 1
ATOM 686 O O . LEU A 1 86 ? 9.625 1.815 -43.585 1.00 83.31 86 LEU A O 1
ATOM 690 N N . SER A 1 87 ? 10.565 3.731 -42.886 1.00 83.94 87 SER A N 1
ATOM 691 C CA . SER A 1 87 ? 9.673 4.641 -43.618 1.00 83.94 87 SER A CA 1
ATOM 692 C C . SER A 1 87 ? 9.543 4.283 -45.107 1.00 83.94 87 SER A C 1
ATOM 694 O O . SER A 1 87 ? 8.445 4.304 -45.662 1.00 83.94 87 SER A O 1
ATOM 696 N N . ALA A 1 88 ? 10.643 3.849 -45.734 1.00 77.94 88 ALA A N 1
ATOM 697 C CA . ALA A 1 88 ? 10.671 3.418 -47.134 1.00 77.94 88 ALA A CA 1
ATOM 698 C C . ALA A 1 88 ? 9.896 2.109 -47.417 1.00 77.94 88 ALA A C 1
ATOM 700 O O . ALA A 1 88 ? 9.579 1.830 -48.572 1.00 77.94 88 ALA A O 1
ATOM 701 N N . PHE A 1 89 ? 9.602 1.300 -46.392 1.00 77.12 89 PHE A N 1
ATOM 702 C CA . PHE A 1 89 ? 8.871 0.026 -46.497 1.00 77.12 89 PHE A CA 1
ATOM 703 C C . PHE A 1 89 ? 7.442 0.100 -45.943 1.00 77.12 89 PHE A C 1
ATOM 705 O O . PHE A 1 89 ? 6.617 -0.750 -46.270 1.00 77.12 89 PHE A O 1
ATOM 712 N N . THR A 1 90 ? 7.146 1.078 -45.082 1.00 74.25 90 THR A N 1
ATOM 713 C CA . THR A 1 90 ? 5.860 1.170 -44.370 1.00 74.25 90 THR A CA 1
ATOM 714 C C . THR A 1 90 ? 4.917 2.226 -44.934 1.00 74.25 90 THR A C 1
ATOM 716 O O . THR A 1 90 ? 3.712 2.131 -44.710 1.00 74.25 90 THR A O 1
ATOM 719 N N . SER A 1 91 ? 5.423 3.215 -45.674 1.00 65.88 91 SER A N 1
ATOM 720 C CA . SER A 1 91 ? 4.609 4.316 -46.189 1.00 65.88 91 SER A CA 1
ATOM 721 C C . SER A 1 91 ? 4.453 4.219 -47.703 1.00 65.88 91 SER A C 1
ATOM 723 O O . SER A 1 91 ? 5.390 4.510 -48.442 1.00 65.88 91 SER A O 1
ATOM 725 N N . ALA A 1 92 ? 3.267 3.832 -48.180 1.00 59.81 92 ALA A N 1
ATOM 726 C CA . ALA A 1 92 ? 2.850 4.159 -49.540 1.00 59.81 92 ALA A CA 1
ATOM 727 C C . ALA A 1 92 ? 2.335 5.609 -49.507 1.00 59.81 92 ALA A C 1
ATOM 729 O O . ALA A 1 92 ? 1.324 5.860 -48.845 1.00 59.81 92 ALA A O 1
ATOM 730 N N . PRO A 1 93 ? 3.004 6.584 -50.150 1.00 60.59 93 PRO A N 1
ATOM 731 C CA . PRO A 1 93 ? 2.537 7.963 -50.123 1.00 60.59 93 PRO A CA 1
ATOM 732 C C . PRO A 1 93 ? 1.101 8.039 -50.672 1.00 60.59 93 PRO A C 1
ATOM 734 O O . PRO A 1 93 ? 0.853 7.495 -51.750 1.00 60.59 93 PRO A O 1
ATOM 737 N N . PRO A 1 94 ? 0.159 8.718 -49.985 1.00 60.44 94 PRO A N 1
ATOM 738 C CA . PRO A 1 94 ? -1.264 8.734 -50.353 1.00 60.44 94 PRO A CA 1
ATOM 739 C C . PRO A 1 94 ? -1.549 9.315 -51.750 1.00 60.44 94 PRO A C 1
ATOM 741 O O . PRO A 1 94 ? -2.627 9.095 -52.288 1.00 60.44 94 PRO A O 1
ATOM 744 N N . ASN A 1 95 ? -0.568 9.992 -52.357 1.00 56.97 95 ASN A N 1
ATOM 745 C CA . ASN A 1 95 ? -0.600 10.496 -53.728 1.00 56.97 95 ASN A CA 1
ATOM 746 C C . ASN A 1 95 ? 0.583 9.944 -54.543 1.00 56.97 95 ASN A C 1
ATOM 748 O O . ASN A 1 95 ? 1.365 10.733 -55.072 1.00 56.97 95 ASN A O 1
ATOM 752 N N . MET A 1 96 ? 0.790 8.621 -54.604 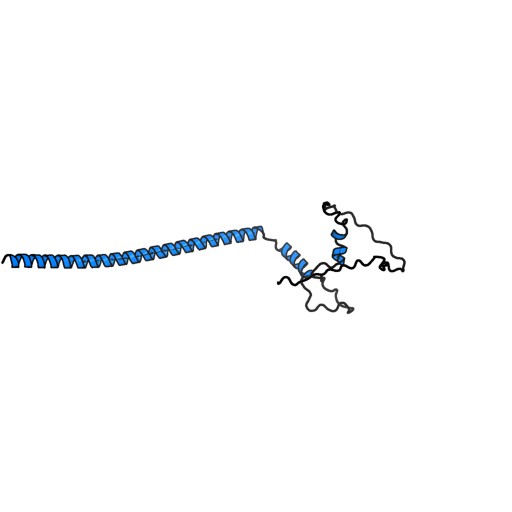1.00 58.69 96 MET A N 1
ATOM 753 C CA . MET A 1 96 ? 1.812 8.080 -55.507 1.00 58.69 96 MET A CA 1
ATOM 754 C C . MET A 1 96 ? 1.395 8.406 -56.953 1.00 58.69 96 MET A C 1
ATOM 756 O O . MET A 1 96 ? 0.340 7.942 -57.392 1.00 58.69 96 MET A O 1
ATOM 760 N N . PRO A 1 97 ? 2.151 9.238 -57.686 1.00 59.03 97 PRO A N 1
ATOM 761 C CA . PRO A 1 97 ? 1.814 9.523 -59.065 1.00 59.03 97 PRO A CA 1
ATOM 762 C C . PRO A 1 97 ? 2.059 8.278 -59.921 1.00 59.03 97 PRO A C 1
ATOM 764 O O . PRO A 1 97 ? 2.992 7.514 -59.676 1.00 59.03 97 PRO A O 1
ATOM 767 N N . ASP A 1 98 ? 1.203 8.071 -60.916 1.00 57.94 98 ASP A N 1
ATOM 768 C CA . ASP A 1 98 ? 1.296 6.947 -61.844 1.00 57.94 98 ASP A CA 1
ATOM 769 C C . ASP A 1 98 ? 2.662 6.953 -62.565 1.00 57.94 98 ASP A C 1
ATOM 771 O O . ASP A 1 98 ? 2.995 7.889 -63.299 1.00 57.94 98 ASP A O 1
ATOM 775 N N . LEU A 1 99 ? 3.466 5.905 -62.328 1.00 57.16 99 LEU A N 1
ATOM 776 C CA . LEU A 1 99 ? 4.839 5.747 -62.832 1.00 57.16 99 LEU A CA 1
ATOM 777 C C . LEU A 1 99 ? 4.916 5.660 -64.370 1.00 57.16 99 LEU A C 1
ATOM 779 O O . LEU A 1 99 ? 6.015 5.642 -64.926 1.00 57.16 99 LEU A O 1
ATOM 783 N N . ALA A 1 100 ? 3.776 5.599 -65.062 1.00 58.47 100 ALA A N 1
ATOM 784 C CA . ALA A 1 100 ? 3.696 5.585 -66.518 1.00 58.47 100 ALA A CA 1
ATOM 785 C C . ALA A 1 100 ? 3.800 6.980 -67.176 1.00 58.47 100 ALA A C 1
ATOM 787 O O . ALA A 1 100 ? 3.911 7.058 -68.402 1.00 58.47 100 ALA A O 1
ATOM 788 N N . LEU A 1 101 ? 3.778 8.082 -66.409 1.00 54.84 101 LEU A N 1
ATOM 789 C CA . LEU A 1 101 ? 3.831 9.447 -66.954 1.00 54.84 101 LEU A CA 1
ATOM 790 C C . LEU A 1 101 ? 5.273 9.991 -67.066 1.00 54.84 101 LEU A C 1
ATOM 792 O O . LEU A 1 101 ? 5.960 10.148 -66.054 1.00 54.84 101 LEU A O 1
ATOM 796 N N . PRO A 1 102 ? 5.751 10.339 -68.278 1.00 54.84 102 PRO A N 1
ATOM 797 C CA . PRO A 1 102 ? 7.093 10.885 -68.464 1.00 54.84 102 PRO A CA 1
ATOM 798 C C . PRO A 1 102 ? 7.202 12.324 -67.926 1.00 54.84 102 PRO A C 1
ATOM 800 O O . PRO A 1 102 ? 6.372 13.174 -68.242 1.00 54.84 102 PRO A O 1
ATOM 803 N N . GLY A 1 103 ? 8.264 12.614 -67.160 1.00 62.06 103 GLY A N 1
ATOM 804 C CA . GLY A 1 103 ? 8.642 13.979 -66.746 1.00 62.06 103 GLY A CA 1
ATOM 805 C C . GLY A 1 103 ? 8.543 14.300 -65.250 1.00 62.06 103 GLY A C 1
ATOM 806 O O . GLY A 1 103 ? 8.736 15.453 -64.871 1.00 62.06 103 GLY A O 1
ATOM 807 N N . GLN A 1 104 ? 8.256 13.322 -64.392 1.00 58.56 104 GLN A N 1
ATOM 808 C CA . GLN A 1 104 ? 8.170 13.545 -62.947 1.00 58.56 104 GLN A CA 1
ATOM 809 C C . GLN A 1 104 ? 9.511 13.388 -62.210 1.00 58.56 104 GLN A C 1
ATOM 811 O O . GLN A 1 104 ? 10.392 12.666 -62.688 1.00 58.56 104 GLN A O 1
ATOM 816 N N . PRO A 1 105 ? 9.684 14.062 -61.050 1.00 61.53 105 PRO A N 1
ATOM 817 C CA . PRO A 1 105 ? 10.847 13.855 -60.193 1.00 61.53 105 PRO A CA 1
ATOM 818 C C . PRO A 1 105 ? 10.968 12.372 -59.817 1.00 61.53 105 PRO A C 1
ATOM 820 O O . PRO A 1 105 ? 9.944 11.692 -59.710 1.00 61.53 105 PRO A O 1
ATOM 823 N N . PRO A 1 106 ? 12.197 11.855 -59.625 1.00 59.00 106 PRO A N 1
ATOM 824 C CA . PRO A 1 106 ? 12.399 10.453 -59.289 1.00 59.00 106 PRO A CA 1
ATOM 825 C C . PRO A 1 106 ? 11.539 10.100 -58.067 1.00 59.00 106 PRO A C 1
ATOM 827 O O . PRO A 1 106 ? 11.595 10.823 -57.066 1.00 59.00 106 PRO A O 1
ATOM 830 N N . PRO A 1 107 ? 10.708 9.046 -58.155 1.00 57.88 107 PRO A N 1
ATOM 831 C CA . PRO A 1 107 ? 9.772 8.724 -57.096 1.00 57.88 107 PRO A CA 1
ATOM 832 C C . PRO A 1 107 ? 10.530 8.442 -55.793 1.00 57.88 107 PRO A C 1
ATOM 834 O O . PRO A 1 107 ? 11.648 7.910 -55.834 1.00 57.88 107 PRO A O 1
ATOM 837 N N . PRO A 1 108 ? 9.945 8.782 -54.630 1.00 64.50 108 PRO A N 1
ATOM 838 C CA . PRO A 1 108 ? 10.503 8.369 -53.351 1.00 64.50 108 PRO A CA 1
ATOM 839 C C . PRO A 1 108 ? 10.707 6.849 -53.357 1.00 64.50 108 PRO A C 1
ATOM 841 O O . PRO A 1 108 ? 9.858 6.106 -53.851 1.00 64.50 108 PRO A O 1
ATOM 844 N N . LEU A 1 109 ? 11.857 6.399 -52.843 1.00 65.31 109 LEU A N 1
ATOM 845 C CA . LEU A 1 109 ? 12.215 4.983 -52.735 1.00 65.31 109 LEU A CA 1
ATOM 846 C C . LEU A 1 109 ? 11.160 4.256 -51.892 1.00 65.31 109 LEU A C 1
ATOM 848 O O . LEU A 1 109 ? 11.198 4.306 -50.667 1.00 65.31 109 LEU A O 1
ATOM 852 N N . PHE A 1 110 ? 10.218 3.605 -52.570 1.00 70.25 110 PHE A N 1
ATOM 853 C CA . PHE A 1 110 ? 9.184 2.781 -51.965 1.00 70.25 110 PHE A CA 1
ATOM 854 C C . PHE A 1 110 ? 9.503 1.314 -52.219 1.00 70.25 110 PHE A C 1
ATOM 856 O O . PHE A 1 110 ? 9.688 0.880 -53.361 1.00 70.25 110 PHE A O 1
ATOM 863 N N . PHE A 1 111 ? 9.569 0.542 -51.146 1.00 72.31 111 PHE A N 1
ATOM 864 C CA . PHE A 1 111 ? 9.735 -0.895 -51.208 1.00 72.31 111 PHE A CA 1
ATOM 865 C C . PHE A 1 111 ? 8.432 -1.581 -50.799 1.00 72.31 111 PHE A C 1
ATOM 867 O O . PHE A 1 111 ? 7.761 -1.118 -49.880 1.00 72.31 111 PHE A O 1
ATOM 874 N N . PRO A 1 112 ? 8.074 -2.700 -51.451 1.00 75.94 112 PRO A N 1
ATOM 875 C CA . PRO A 1 112 ? 6.902 -3.461 -51.051 1.00 75.94 112 PRO A CA 1
ATOM 876 C C . PRO A 1 112 ? 7.042 -3.942 -49.594 1.00 75.94 112 PRO A C 1
ATOM 878 O O . PRO A 1 112 ? 8.163 -4.224 -49.155 1.00 75.94 112 PRO A O 1
ATOM 881 N N . PRO A 1 113 ? 5.918 -4.084 -48.867 1.00 77.31 113 PRO A N 1
ATOM 882 C CA . PRO A 1 113 ? 5.893 -4.417 -47.436 1.00 77.31 113 PRO A CA 1
ATOM 883 C C . PRO A 1 113 ? 6.513 -5.783 -47.105 1.00 77.31 113 PRO A C 1
ATOM 885 O O . PRO A 1 113 ? 6.876 -6.044 -45.962 1.00 77.31 113 PRO A O 1
ATOM 888 N N . PHE A 1 114 ? 6.659 -6.654 -48.104 1.00 80.69 114 PHE A N 1
ATOM 889 C CA . PHE A 1 114 ? 7.308 -7.955 -47.988 1.00 80.69 114 PHE A CA 1
ATOM 890 C C . PHE A 1 114 ? 8.292 -8.173 -49.150 1.00 80.69 114 PHE A C 1
ATOM 892 O O . PHE A 1 114 ? 8.086 -7.640 -50.249 1.00 80.69 114 PHE A O 1
ATOM 899 N N . PRO A 1 115 ? 9.378 -8.945 -48.941 1.00 82.88 115 PRO A N 1
ATOM 900 C CA . PRO A 1 115 ? 10.328 -9.271 -50.002 1.00 82.88 115 PRO A CA 1
ATOM 901 C C . PRO A 1 115 ? 9.622 -9.948 -51.184 1.00 82.88 115 PRO A C 1
ATOM 903 O O . PRO A 1 115 ? 8.891 -10.916 -50.999 1.00 82.88 115 PRO A O 1
ATOM 906 N N . ASN A 1 116 ? 9.844 -9.451 -52.403 1.00 82.94 116 ASN A N 1
ATOM 907 C CA . ASN A 1 116 ? 9.289 -10.072 -53.606 1.00 82.94 116 ASN A CA 1
ATOM 908 C C . ASN A 1 116 ? 10.045 -11.363 -53.972 1.00 82.94 116 ASN A C 1
ATOM 910 O O . ASN A 1 116 ? 11.181 -11.585 -53.543 1.00 82.94 116 ASN A O 1
ATOM 914 N N . GLU A 1 117 ? 9.429 -12.192 -54.817 1.00 82.06 117 GLU A N 1
ATOM 915 C CA . GLU A 1 117 ? 9.997 -13.469 -55.267 1.00 82.06 117 GLU A CA 1
ATOM 916 C C . GLU A 1 117 ? 11.382 -13.298 -55.910 1.00 82.06 117 GLU A C 1
ATOM 918 O O . GLU A 1 117 ? 12.285 -14.091 -55.661 1.00 82.06 117 GLU A O 1
ATOM 923 N N . GLU A 1 118 ? 11.603 -12.226 -56.677 1.00 80.88 118 GLU A N 1
ATOM 924 C CA . GLU A 1 118 ? 12.913 -11.939 -57.270 1.00 80.88 118 GLU A CA 1
ATOM 925 C C . GLU A 1 118 ? 13.993 -11.634 -56.223 1.00 80.88 118 GLU A C 1
ATOM 927 O O . GLU A 1 118 ? 15.116 -12.121 -56.355 1.00 80.88 118 GLU A O 1
ATOM 932 N N . LYS A 1 119 ? 13.681 -10.859 -55.172 1.00 80.38 119 LYS A N 1
ATOM 933 C CA . LYS A 1 119 ? 14.600 -10.592 -54.053 1.00 80.38 119 LYS A CA 1
ATOM 934 C C . LYS A 1 119 ? 14.846 -11.853 -53.235 1.00 80.38 119 LYS A C 1
ATOM 936 O O . LYS A 1 119 ? 15.974 -12.053 -52.799 1.00 80.38 119 LYS A O 1
ATOM 941 N N . MET A 1 120 ? 13.838 -12.708 -53.055 1.00 81.94 120 MET A N 1
ATOM 942 C CA . MET A 1 120 ? 14.017 -14.001 -52.393 1.00 81.94 120 MET A CA 1
ATOM 943 C C . MET A 1 120 ? 14.917 -14.923 -53.223 1.00 81.94 120 MET A C 1
ATOM 945 O O . MET A 1 120 ? 15.902 -15.435 -52.693 1.00 81.94 120 MET A O 1
ATOM 949 N N . ARG A 1 121 ? 14.659 -15.059 -54.531 1.00 83.12 121 ARG A N 1
ATOM 950 C CA . ARG A 1 121 ? 15.445 -15.874 -55.477 1.00 83.12 121 ARG A CA 1
ATOM 951 C C . ARG A 1 121 ? 16.880 -15.374 -55.640 1.00 83.12 121 ARG A C 1
ATOM 953 O O . ARG A 1 121 ? 17.795 -16.174 -55.772 1.00 83.12 121 ARG A O 1
ATOM 960 N N . ARG A 1 122 ? 17.090 -14.056 -55.624 1.00 83.94 122 ARG A N 1
ATOM 961 C CA . ARG A 1 122 ? 18.427 -13.435 -55.642 1.00 83.94 122 ARG A CA 1
ATOM 962 C C . ARG A 1 122 ? 19.083 -13.411 -54.255 1.00 83.94 122 ARG A C 1
ATOM 964 O O . ARG A 1 122 ? 20.258 -13.075 -54.134 1.00 83.94 122 ARG A O 1
ATOM 971 N N . GLY A 1 123 ? 18.32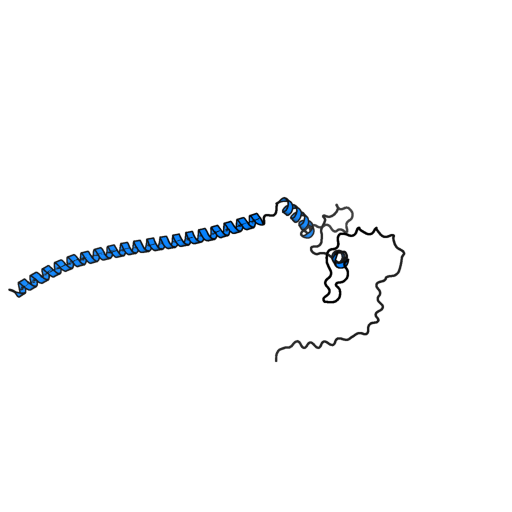7 -13.722 -53.205 1.00 82.44 123 GLY A N 1
ATOM 972 C CA . GLY A 1 123 ? 18.803 -13.754 -51.832 1.00 82.44 123 GLY A CA 1
ATOM 973 C C . GLY A 1 123 ? 19.818 -14.871 -51.612 1.00 82.44 123 GLY A C 1
ATOM 974 O O . GLY A 1 123 ? 19.803 -15.895 -52.292 1.00 82.44 123 GLY A O 1
ATOM 975 N N . ARG A 1 124 ? 20.688 -14.687 -50.615 1.00 77.44 124 ARG A N 1
ATOM 976 C CA . ARG A 1 124 ? 21.773 -15.632 -50.304 1.00 77.44 124 ARG A CA 1
ATOM 977 C C . ARG A 1 124 ? 21.280 -17.059 -50.059 1.00 77.44 124 ARG A C 1
ATOM 979 O O . ARG A 1 124 ? 21.951 -17.990 -50.471 1.00 77.44 124 ARG A O 1
ATOM 986 N N . LEU A 1 125 ? 20.086 -17.213 -49.488 1.00 72.81 125 LEU A N 1
ATOM 987 C CA . LEU A 1 125 ? 19.473 -18.518 -49.233 1.00 72.81 125 LEU A CA 1
ATOM 988 C C . LEU A 1 125 ? 19.259 -19.351 -50.512 1.00 72.81 125 LEU A C 1
ATOM 990 O O . LEU A 1 125 ? 19.393 -20.563 -50.469 1.00 72.81 125 LEU A O 1
ATOM 994 N N . ASN A 1 126 ? 18.962 -18.712 -51.649 1.00 72.69 126 ASN A N 1
ATOM 995 C CA . ASN A 1 126 ? 18.813 -19.394 -52.943 1.00 72.69 126 ASN A CA 1
ATOM 996 C C . ASN A 1 126 ? 20.140 -19.533 -53.711 1.00 72.69 126 ASN A C 1
ATOM 998 O O . ASN A 1 126 ? 20.200 -20.256 -54.701 1.00 72.69 126 ASN A O 1
ATOM 1002 N N . ALA A 1 127 ? 21.187 -18.819 -53.288 1.00 73.56 127 ALA A N 1
ATOM 1003 C CA . ALA A 1 127 ? 22.533 -18.941 -53.844 1.00 7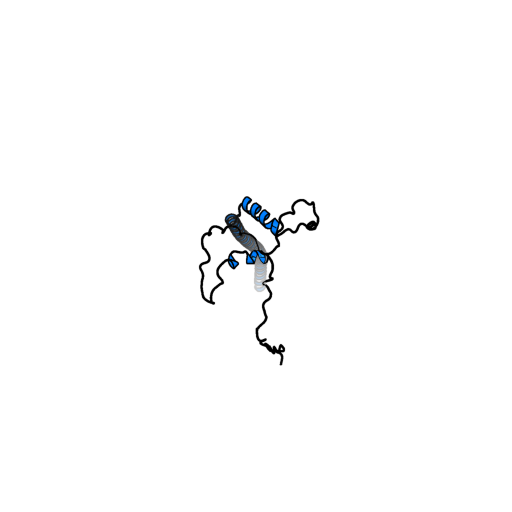3.56 127 ALA A CA 1
ATOM 1004 C C . ALA A 1 127 ? 23.354 -20.047 -53.156 1.00 73.56 127 ALA A C 1
ATOM 1006 O O . ALA A 1 127 ? 24.387 -20.465 -53.681 1.00 73.56 127 ALA A O 1
ATOM 1007 N N . GLU A 1 128 ? 22.923 -20.493 -51.976 1.00 69.06 128 GLU A N 1
ATOM 1008 C CA . GLU A 1 128 ? 23.528 -21.606 -51.253 1.00 69.06 128 GLU A CA 1
ATOM 1009 C C . GLU A 1 128 ? 23.054 -22.954 -51.818 1.00 69.06 128 GLU A C 1
ATOM 1011 O O . GLU A 1 128 ? 22.040 -23.045 -52.512 1.00 69.06 128 GLU A O 1
ATOM 1016 N N . ALA A 1 129 ? 23.848 -24.003 -51.580 1.00 69.12 129 ALA A N 1
ATOM 1017 C CA . ALA A 1 129 ? 23.530 -25.345 -52.054 1.00 69.12 129 ALA A CA 1
ATOM 1018 C C . ALA A 1 129 ? 22.155 -25.789 -51.515 1.00 69.12 129 ALA A C 1
ATOM 1020 O O . ALA A 1 129 ? 21.813 -25.428 -50.384 1.00 69.12 129 ALA A O 1
ATOM 1021 N N . PRO A 1 130 ? 21.368 -26.560 -52.294 1.00 68.56 130 PRO A N 1
ATOM 1022 C CA . PRO A 1 130 ? 20.088 -27.074 -51.821 1.00 68.56 130 PRO A CA 1
ATOM 1023 C C . PRO A 1 130 ? 20.291 -27.787 -50.484 1.00 68.56 130 PRO A C 1
ATOM 1025 O O . PRO A 1 130 ? 21.265 -28.524 -50.322 1.00 68.56 130 PRO A O 1
ATOM 1028 N N . LEU A 1 131 ? 19.380 -27.541 -49.535 1.00 65.19 131 LEU A N 1
ATOM 1029 C CA . LEU A 1 131 ? 19.320 -28.287 -48.280 1.00 65.19 131 LEU A CA 1
ATOM 1030 C C . LEU A 1 131 ? 19.314 -29.770 -48.665 1.00 65.19 131 LEU A C 1
ATOM 1032 O O . LEU A 1 131 ? 18.449 -30.181 -49.440 1.00 65.19 131 LEU A O 1
ATOM 1036 N N . GLY A 1 132 ? 20.348 -30.499 -48.244 1.00 67.06 132 GLY A N 1
ATOM 1037 C CA . GLY A 1 132 ? 20.604 -31.879 -48.643 1.00 67.06 132 GLY A CA 1
ATOM 1038 C C . GLY A 1 132 ? 19.495 -32.846 -48.225 1.00 67.06 132 GLY A C 1
ATOM 1039 O O . GLY A 1 132 ? 18.349 -32.467 -47.972 1.00 67.06 132 GLY A O 1
ATOM 1040 N N . LEU A 1 133 ? 19.813 -34.135 -48.149 1.00 70.88 133 LEU A N 1
ATOM 1041 C CA . LEU A 1 133 ? 18.819 -35.109 -47.699 1.00 70.88 133 LEU A CA 1
ATOM 1042 C C . LEU A 1 133 ? 18.406 -34.828 -46.243 1.00 70.88 133 LEU A C 1
ATOM 1044 O O . LEU A 1 133 ? 19.184 -34.321 -45.434 1.00 70.88 133 LEU A O 1
ATOM 1048 N N . LEU A 1 134 ? 17.155 -35.166 -45.913 1.00 63.22 134 LEU A N 1
ATOM 1049 C CA . LEU A 1 134 ? 16.566 -34.968 -44.588 1.00 63.22 134 LEU A CA 1
ATOM 1050 C C . LEU A 1 134 ? 17.488 -35.551 -43.496 1.00 63.22 134 LEU A C 1
ATOM 1052 O O . LEU A 1 134 ? 17.623 -36.767 -43.388 1.00 63.22 134 LEU A O 1
ATOM 1056 N N . GLY A 1 135 ? 18.120 -34.680 -42.701 1.00 67.88 135 GLY A N 1
ATOM 1057 C CA . GLY A 1 135 ? 19.069 -35.054 -41.641 1.00 67.88 135 GLY A CA 1
ATOM 1058 C C . GLY A 1 135 ? 20.507 -34.549 -41.829 1.00 67.88 135 GLY A C 1
ATOM 1059 O O . GLY A 1 135 ? 21.297 -34.643 -40.892 1.00 67.88 135 GLY A O 1
ATOM 1060 N N . GLU A 1 136 ? 20.855 -33.978 -42.985 1.00 67.31 136 GLU A N 1
ATOM 1061 C CA . GLU A 1 136 ? 22.176 -33.383 -43.229 1.00 67.31 136 GLU A CA 1
ATOM 1062 C C . GLU A 1 136 ? 22.244 -31.930 -42.721 1.00 67.31 136 GLU A C 1
ATOM 1064 O O . GLU A 1 136 ? 21.385 -31.102 -43.027 1.00 67.31 136 GLU A O 1
ATOM 1069 N N . THR A 1 137 ? 23.272 -31.595 -41.932 1.00 63.12 137 THR A N 1
ATOM 1070 C CA . THR A 1 137 ? 23.511 -30.231 -41.434 1.00 63.12 137 THR A CA 1
ATOM 1071 C C . THR A 1 137 ? 24.642 -29.570 -42.222 1.00 63.12 137 THR A C 1
ATOM 1073 O O . THR A 1 137 ? 25.778 -30.040 -42.236 1.00 63.12 137 THR A O 1
ATOM 1076 N N . HIS A 1 138 ? 24.348 -28.450 -42.885 1.00 57.91 138 HIS A N 1
ATOM 1077 C CA . HIS A 1 138 ? 25.357 -27.636 -43.566 1.00 57.91 138 HIS A CA 1
ATOM 1078 C C . HIS A 1 138 ? 25.695 -26.394 -42.737 1.00 57.91 138 HIS A C 1
ATOM 1080 O O . HIS A 1 138 ? 24.818 -25.736 -42.179 1.00 57.91 138 HIS A O 1
ATOM 1086 N N . SER A 1 139 ? 26.988 -26.069 -42.651 1.00 57.78 139 SER A N 1
ATOM 1087 C CA . SER A 1 139 ? 27.462 -24.861 -41.974 1.00 57.78 139 SER A CA 1
ATOM 1088 C C . SER A 1 139 ? 27.073 -23.623 -42.787 1.00 57.78 139 SER A C 1
ATOM 1090 O O . SER A 1 139 ? 27.627 -23.370 -43.858 1.00 57.78 139 SER A O 1
ATOM 1092 N N . VAL A 1 140 ? 26.116 -22.850 -42.273 1.00 57.06 140 VAL A N 1
ATOM 1093 C CA . VAL A 1 140 ? 25.744 -21.539 -42.813 1.00 57.06 140 VAL A CA 1
ATOM 1094 C C . VAL A 1 140 ? 26.735 -20.488 -42.307 1.00 57.06 140 VAL A C 1
ATOM 1096 O O . VAL A 1 140 ? 26.697 -20.074 -41.152 1.00 57.06 140 VAL A O 1
ATOM 1099 N N . GLY A 1 141 ? 27.676 -20.077 -43.159 1.00 53.41 141 GLY A N 1
ATOM 1100 C CA . GLY A 1 141 ? 28.639 -19.026 -42.815 1.00 53.41 141 GLY A CA 1
ATOM 1101 C C . GLY A 1 141 ? 29.999 -19.181 -43.482 1.00 53.41 141 GLY A C 1
ATOM 1102 O O . GLY A 1 141 ? 30.983 -19.502 -42.823 1.00 53.41 141 GLY A O 1
ATOM 1103 N N . ARG A 1 142 ? 30.088 -18.903 -44.788 1.00 54.94 142 ARG A N 1
ATOM 1104 C CA . ARG A 1 142 ? 31.383 -18.694 -45.457 1.00 54.94 142 ARG A CA 1
ATOM 1105 C C . ARG A 1 142 ? 31.669 -17.185 -45.586 1.00 54.94 142 ARG A C 1
ATOM 1107 O O . ARG A 1 142 ? 30.744 -16.443 -45.937 1.00 54.94 142 ARG A O 1
ATOM 1114 N N . PRO A 1 143 ? 32.904 -16.706 -45.314 1.00 47.06 143 PRO A N 1
ATOM 1115 C CA . PRO A 1 143 ? 33.286 -15.308 -45.540 1.00 47.06 143 PRO A CA 1
ATOM 1116 C C . PRO A 1 143 ? 33.110 -14.918 -47.021 1.00 47.06 143 PRO A C 1
ATOM 1118 O O . PRO A 1 143 ? 33.170 -15.796 -47.887 1.00 47.06 143 PRO A O 1
ATOM 1121 N N . PRO A 1 144 ? 32.856 -13.628 -47.323 1.00 47.81 144 PRO A N 1
ATOM 1122 C CA . PRO A 1 144 ? 32.407 -13.185 -48.640 1.00 47.81 144 PRO A CA 1
ATOM 1123 C C . PRO A 1 144 ? 33.431 -13.536 -49.723 1.00 47.81 144 PRO A C 1
ATOM 1125 O O . PRO A 1 144 ? 34.563 -13.056 -49.710 1.00 47.81 144 PRO A O 1
ATOM 1128 N N . SER A 1 145 ? 33.019 -14.371 -50.677 1.00 48.31 145 SER A N 1
ATOM 1129 C CA . SER A 1 145 ? 33.762 -14.580 -51.916 1.00 48.31 145 SER A CA 1
ATOM 1130 C C . SER A 1 145 ? 33.627 -13.335 -52.803 1.00 48.31 145 SER A C 1
ATOM 1132 O O . SER A 1 145 ? 32.505 -12.843 -52.959 1.00 48.31 145 SER A O 1
ATOM 1134 N N . PRO A 1 146 ? 34.719 -12.824 -53.399 1.00 45.47 146 PRO A N 1
ATOM 1135 C CA . PRO A 1 146 ? 34.660 -11.669 -54.287 1.00 45.47 146 PRO A CA 1
ATOM 1136 C C . PRO A 1 146 ? 33.785 -11.959 -55.515 1.00 45.47 146 PRO A C 1
ATOM 1138 O O . PRO A 1 146 ? 33.823 -13.050 -56.085 1.00 45.47 146 PRO A O 1
ATOM 1141 N N . SER A 1 147 ? 32.980 -10.965 -55.884 1.00 40.44 147 SER A N 1
ATOM 1142 C CA . SER A 1 147 ? 31.976 -11.001 -56.950 1.00 40.44 147 SER A CA 1
ATOM 1143 C C . SER A 1 147 ? 32.552 -11.448 -58.304 1.00 40.44 147 SER A C 1
ATOM 1145 O O . SER A 1 147 ? 33.588 -10.915 -58.711 1.00 40.44 147 SER A O 1
ATOM 1147 N N . PRO A 1 148 ? 31.883 -12.340 -59.062 1.00 46.03 148 PRO A N 1
ATOM 1148 C CA . PRO A 1 148 ? 32.246 -12.577 -60.453 1.00 46.03 148 PRO A CA 1
ATOM 1149 C C . PRO A 1 148 ? 31.822 -11.388 -61.334 1.00 46.03 148 PRO A C 1
ATOM 1151 O O . PRO A 1 148 ? 30.779 -10.766 -61.124 1.00 46.03 148 PRO A O 1
ATOM 1154 N N . GLN A 1 149 ? 32.680 -11.055 -62.301 1.00 37.66 149 GLN A N 1
ATOM 1155 C CA . GLN A 1 149 ? 32.518 -9.962 -63.263 1.00 37.66 149 GLN A CA 1
ATOM 1156 C C . GLN A 1 149 ? 31.332 -10.178 -64.216 1.00 37.66 149 GLN A C 1
ATOM 1158 O O . GLN A 1 149 ? 30.971 -11.304 -64.547 1.00 37.66 149 GLN A O 1
ATOM 1163 N N . ALA A 1 150 ? 30.757 -9.059 -64.664 1.00 40.09 150 ALA A N 1
ATOM 1164 C CA . ALA A 1 150 ? 29.576 -8.984 -65.515 1.00 40.09 150 ALA A CA 1
ATOM 1165 C C . ALA A 1 150 ? 29.747 -9.659 -66.892 1.00 40.09 150 ALA A C 1
ATOM 1167 O O . ALA A 1 150 ? 30.775 -9.530 -67.556 1.00 40.09 150 ALA A O 1
ATOM 1168 N N . GLU A 1 151 ? 28.676 -10.332 -67.309 1.00 42.66 151 GLU A N 1
ATOM 1169 C CA . GLU A 1 151 ? 28.502 -11.122 -68.530 1.00 42.66 151 GLU A CA 1
ATOM 1170 C C . GLU 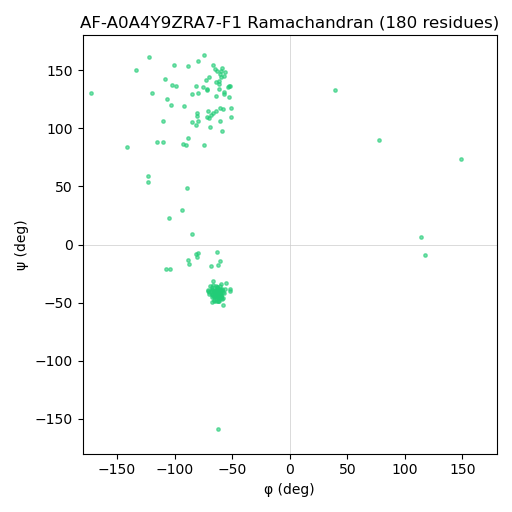A 1 151 ? 28.687 -10.334 -69.842 1.00 42.66 151 GLU A C 1
ATOM 1172 O O . GLU A 1 151 ? 28.222 -9.200 -69.998 1.00 42.66 151 GLU A O 1
ATOM 1177 N N . GLN A 1 152 ? 29.265 -11.000 -70.849 1.00 37.72 152 GLN A N 1
ATOM 1178 C CA . GLN A 1 152 ? 29.165 -10.612 -72.258 1.00 37.72 152 GLN A CA 1
ATOM 1179 C C . GLN A 1 152 ? 27.839 -11.105 -72.867 1.00 37.72 152 GLN A C 1
ATOM 1181 O O . GLN A 1 152 ? 27.381 -12.220 -72.634 1.00 37.72 152 GLN A O 1
ATOM 1186 N N . ARG A 1 153 ? 27.205 -10.222 -73.644 1.00 40.88 153 ARG A N 1
ATOM 1187 C CA . ARG A 1 153 ? 25.828 -10.312 -74.154 1.00 40.88 153 ARG A CA 1
ATOM 1188 C C . ARG A 1 153 ? 25.635 -11.304 -75.321 1.00 40.88 153 ARG A C 1
ATOM 1190 O O . ARG A 1 153 ? 26.349 -11.227 -76.310 1.00 40.88 153 ARG A O 1
ATOM 1197 N N . ARG A 1 154 ? 24.550 -12.088 -75.202 1.00 42.50 154 ARG A N 1
ATOM 1198 C CA . ARG A 1 154 ? 23.496 -12.522 -76.167 1.00 42.50 154 ARG A CA 1
ATOM 1199 C C . ARG A 1 154 ? 23.827 -12.898 -77.628 1.00 42.50 154 ARG A C 1
ATOM 1201 O O . ARG A 1 154 ? 24.288 -12.074 -78.407 1.00 42.50 154 ARG A O 1
ATOM 1208 N N . GLY A 1 155 ? 23.268 -14.046 -78.039 1.00 34.69 155 GLY A N 1
ATOM 1209 C CA . GLY A 1 155 ? 22.703 -14.306 -79.377 1.00 34.69 155 GLY A CA 1
ATOM 1210 C C . GLY A 1 155 ? 21.212 -14.724 -79.284 1.00 34.69 155 GLY A C 1
ATOM 1211 O O . GLY A 1 155 ? 20.766 -15.057 -78.183 1.00 34.69 155 GLY A O 1
ATOM 1212 N N . PRO A 1 156 ? 20.411 -14.652 -80.371 1.00 47.59 156 PRO A N 1
ATOM 1213 C CA . PRO A 1 156 ? 18.946 -14.670 -80.308 1.00 47.59 156 PRO A CA 1
ATOM 1214 C C . PRO A 1 156 ? 18.295 -16.034 -80.628 1.00 47.59 156 PRO A C 1
ATOM 1216 O O . PRO A 1 156 ? 18.814 -16.810 -81.420 1.00 47.59 156 PRO A O 1
ATOM 1219 N N . ALA A 1 157 ? 17.084 -16.216 -80.082 1.00 48.38 157 ALA A N 1
ATOM 1220 C CA . ALA A 1 157 ? 16.026 -17.166 -80.468 1.00 48.38 157 ALA A CA 1
ATOM 1221 C C . ALA A 1 157 ? 16.153 -18.655 -80.065 1.00 48.38 157 ALA A C 1
ATOM 1223 O O . ALA A 1 157 ? 16.582 -19.492 -80.847 1.00 48.38 157 ALA A O 1
ATOM 1224 N N . ALA A 1 158 ? 15.616 -18.994 -78.885 1.00 43.91 158 ALA A N 1
ATOM 1225 C CA . ALA A 1 158 ? 14.690 -20.118 -78.658 1.00 43.91 158 ALA A CA 1
ATOM 1226 C C . ALA A 1 158 ? 14.173 -20.043 -77.210 1.00 43.91 158 ALA A C 1
ATOM 1228 O O . ALA A 1 158 ? 14.961 -19.873 -76.286 1.00 43.91 158 ALA A O 1
ATOM 1229 N N . ASN A 1 159 ? 12.857 -20.130 -77.002 1.00 49.44 159 ASN A N 1
ATOM 1230 C CA . ASN A 1 159 ? 12.251 -20.098 -75.667 1.00 49.44 159 ASN A CA 1
ATOM 1231 C C . ASN A 1 159 ? 12.569 -21.419 -74.924 1.00 49.44 159 ASN A C 1
ATOM 1233 O O . ASN A 1 159 ? 12.071 -22.457 -75.359 1.00 49.44 159 ASN A O 1
ATOM 1237 N N . PRO A 1 160 ? 13.339 -21.424 -73.816 1.00 57.69 160 PRO A N 1
ATOM 1238 C CA . PRO A 1 160 ? 13.724 -22.657 -73.110 1.00 57.69 160 PRO A CA 1
ATOM 1239 C C . PRO A 1 160 ? 12.619 -23.218 -72.197 1.00 57.69 160 PRO A C 1
ATOM 1241 O O . PRO A 1 160 ? 12.760 -24.305 -71.650 1.00 57.69 160 PRO A O 1
ATOM 1244 N N . TYR A 1 161 ? 11.515 -22.484 -72.020 1.00 48.91 161 TYR A N 1
ATOM 1245 C CA . TYR A 1 161 ? 10.444 -22.793 -71.065 1.00 48.91 161 TYR A CA 1
ATOM 1246 C C . TYR A 1 161 ? 9.287 -23.612 -71.652 1.00 48.91 161 TYR A C 1
ATOM 1248 O O . TYR A 1 161 ? 8.154 -23.488 -71.193 1.00 48.91 161 TYR A O 1
ATOM 1256 N N . ARG A 1 162 ? 9.532 -24.466 -72.652 1.00 44.53 162 ARG A N 1
ATOM 1257 C CA . ARG A 1 162 ? 8.537 -25.465 -73.075 1.00 44.53 162 ARG A CA 1
ATOM 1258 C C . ARG A 1 162 ? 9.013 -26.869 -72.692 1.00 44.53 162 ARG A C 1
ATOM 1260 O O . ARG A 1 162 ? 9.677 -27.512 -73.502 1.00 44.53 162 ARG A O 1
ATOM 1267 N N . PRO A 1 163 ? 8.700 -27.354 -71.477 1.00 50.41 163 PRO A N 1
ATOM 1268 C CA . PRO A 1 163 ? 8.842 -28.766 -71.156 1.00 50.41 163 PRO A CA 1
ATOM 1269 C C . PRO A 1 163 ? 7.926 -29.590 -72.068 1.00 50.41 163 PRO A C 1
ATOM 1271 O O . PRO A 1 163 ? 6.764 -29.243 -72.276 1.00 50.41 163 PRO A O 1
ATOM 1274 N N . VAL A 1 164 ? 8.462 -30.667 -72.635 1.00 51.66 164 VAL A N 1
ATOM 1275 C CA . VAL A 1 164 ? 7.681 -31.698 -73.323 1.00 51.66 164 VAL A CA 1
ATOM 1276 C C . VAL A 1 164 ? 7.111 -32.602 -72.228 1.00 51.66 164 VAL A C 1
ATOM 1278 O O . VAL A 1 164 ? 7.874 -33.280 -71.539 1.00 51.66 164 VAL A O 1
ATOM 1281 N N . ASP A 1 165 ? 5.798 -32.561 -72.010 1.00 48.34 165 ASP A N 1
ATOM 1282 C CA . ASP A 1 165 ? 5.124 -33.378 -70.995 1.00 48.34 165 ASP A CA 1
ATOM 1283 C C . ASP A 1 165 ? 5.133 -34.860 -71.401 1.00 48.34 165 ASP A C 1
ATOM 1285 O O . ASP A 1 165 ? 4.335 -35.296 -72.224 1.00 48.34 165 ASP A O 1
ATOM 1289 N N . ASN A 1 166 ? 6.038 -35.639 -70.805 1.00 54.06 166 ASN A N 1
ATOM 1290 C CA . ASN A 1 166 ? 6.074 -37.104 -70.881 1.00 54.06 166 ASN A CA 1
ATOM 1291 C C . ASN A 1 166 ? 6.020 -37.705 -69.467 1.00 54.06 166 ASN A C 1
ATOM 1293 O O . ASN A 1 166 ? 6.934 -38.413 -69.040 1.00 54.06 166 ASN A O 1
ATOM 1297 N N . ARG A 1 167 ? 4.965 -37.406 -68.703 1.00 47.84 167 ARG A N 1
ATOM 1298 C CA . ARG A 1 167 ? 4.696 -38.087 -67.427 1.00 47.84 167 ARG A CA 1
ATOM 1299 C C . ARG A 1 167 ? 3.341 -38.796 -67.493 1.00 47.84 167 ARG A C 1
ATOM 1301 O O . ARG A 1 167 ? 2.366 -38.159 -67.885 1.00 47.84 167 ARG A O 1
ATOM 1308 N N . PRO A 1 168 ? 3.251 -40.087 -67.124 1.00 49.66 168 PRO A N 1
ATOM 1309 C CA . PRO A 1 168 ? 1.962 -40.749 -66.985 1.00 49.66 168 PRO A CA 1
ATOM 1310 C C . PRO A 1 168 ? 1.176 -40.070 -65.857 1.00 49.66 168 PRO A C 1
ATOM 1312 O O . PRO A 1 168 ? 1.693 -39.892 -64.754 1.00 49.66 168 PRO A O 1
ATOM 1315 N N . GLN A 1 169 ? -0.062 -39.669 -66.151 1.00 52.41 169 GLN A N 1
ATOM 1316 C CA . GLN A 1 169 ? -1.003 -39.151 -65.162 1.00 52.41 169 GLN A CA 1
ATOM 1317 C C . GLN A 1 169 ? -1.267 -40.241 -64.115 1.00 52.41 169 GLN A C 1
ATOM 1319 O O . GLN A 1 169 ? -1.957 -41.219 -64.391 1.00 52.41 169 GLN A O 1
ATOM 1324 N N . GLN A 1 170 ? -0.705 -40.090 -62.916 1.00 55.53 170 GLN A N 1
ATOM 1325 C CA . GLN A 1 170 ? -1.182 -40.826 -61.751 1.00 55.53 170 GLN A CA 1
ATOM 1326 C C . GLN A 1 170 ? -2.432 -40.110 -61.247 1.00 55.53 170 GLN A C 1
ATOM 1328 O O . GLN A 1 170 ? -2.361 -39.000 -60.721 1.00 55.53 170 GLN A O 1
ATOM 1333 N N . VAL A 1 171 ? -3.581 -40.732 -61.493 1.00 51.03 171 VAL A N 1
ATOM 1334 C CA . VAL A 1 171 ? -4.873 -40.319 -60.953 1.00 51.03 171 VAL A CA 1
ATOM 1335 C C . VAL A 1 171 ? -4.853 -40.658 -59.464 1.00 51.03 171 VAL A C 1
ATOM 1337 O O . VAL A 1 171 ? -4.815 -41.829 -59.098 1.00 51.03 171 VAL A O 1
ATOM 1340 N N . PHE A 1 172 ? -4.805 -39.640 -58.610 1.00 48.31 172 PHE A N 1
ATOM 1341 C CA . PHE A 1 172 ? -5.051 -39.808 -57.182 1.00 48.31 172 PHE A CA 1
ATOM 1342 C C . PHE A 1 172 ? -6.559 -39.734 -56.964 1.00 48.31 172 PHE A C 1
ATOM 1344 O O . PHE A 1 172 ? -7.135 -38.653 -57.050 1.00 48.31 172 PHE A O 1
ATOM 1351 N N . ASP A 1 173 ? -7.185 -40.882 -56.720 1.00 53.88 173 ASP A N 1
ATOM 1352 C CA . ASP A 1 173 ? -8.582 -40.960 -56.296 1.00 53.88 173 ASP A CA 1
ATOM 1353 C C . ASP A 1 173 ? -8.610 -40.868 -54.762 1.00 53.88 173 ASP A C 1
ATOM 1355 O O . ASP A 1 173 ? -8.369 -41.842 -54.047 1.00 53.88 173 ASP A O 1
ATOM 1359 N N . LEU A 1 174 ? -8.740 -39.640 -54.259 1.00 50.16 174 LEU A N 1
ATOM 1360 C CA . LEU A 1 174 ? -8.842 -39.328 -52.834 1.00 50.16 174 LEU A CA 1
ATOM 1361 C C . LEU A 1 174 ? -10.325 -39.275 -52.461 1.00 50.16 174 LEU A C 1
ATOM 1363 O O . LEU A 1 174 ? -10.934 -38.206 -52.477 1.00 50.16 174 LEU A O 1
ATOM 1367 N N . ASP A 1 175 ? -10.888 -40.434 -52.127 1.00 55.31 175 ASP A N 1
ATOM 1368 C CA . ASP A 1 175 ? -12.228 -40.543 -51.547 1.00 55.31 175 ASP A CA 1
ATOM 1369 C C . ASP A 1 175 ? -12.176 -40.085 -50.075 1.00 55.31 175 ASP A C 1
ATOM 1371 O O . ASP A 1 175 ? -11.896 -40.847 -49.149 1.00 55.31 175 ASP A O 1
ATOM 1375 N N . LEU A 1 176 ? -12.310 -38.771 -49.885 1.00 56.84 176 LEU A N 1
ATOM 1376 C CA . LEU A 1 176 ? -12.392 -38.095 -48.591 1.00 56.84 176 LEU A CA 1
ATOM 1377 C C . LEU A 1 176 ? -13.867 -38.008 -48.179 1.00 56.84 176 LEU A C 1
ATOM 1379 O O . LEU A 1 176 ? -14.528 -37.000 -48.431 1.00 56.84 176 LEU A O 1
ATOM 1383 N N . ASP A 1 177 ? -14.376 -39.060 -47.537 1.00 57.09 177 ASP A N 1
ATOM 138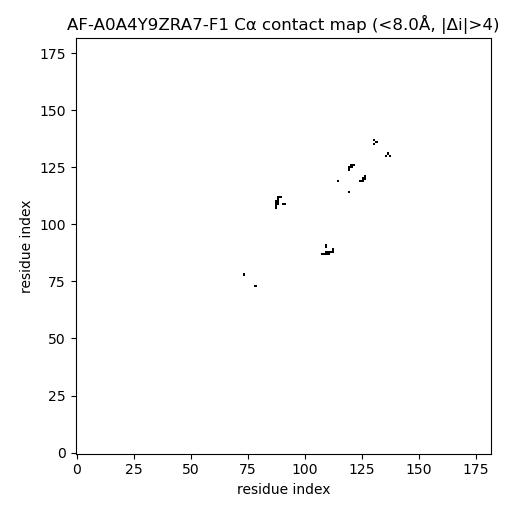4 C CA . ASP A 1 177 ? -15.660 -38.996 -46.834 1.00 57.09 177 ASP A CA 1
ATOM 1385 C C . ASP A 1 177 ? -15.529 -38.051 -45.624 1.00 57.09 177 ASP A C 1
ATOM 1387 O O . ASP A 1 177 ? -14.758 -38.290 -44.692 1.00 57.09 177 ASP A O 1
ATOM 1391 N N . LEU A 1 178 ? -16.238 -36.922 -45.692 1.00 64.25 178 LEU A N 1
ATOM 1392 C CA . LEU A 1 178 ? -16.172 -35.794 -44.756 1.00 64.25 178 LEU A CA 1
ATOM 1393 C C . LEU A 1 178 ? -17.378 -35.732 -43.804 1.00 64.25 178 LEU A C 1
ATOM 1395 O O . LEU A 1 178 ? -17.667 -34.664 -43.266 1.00 64.25 178 LEU A O 1
ATOM 1399 N N . ASN A 1 179 ? -18.071 -36.847 -43.562 1.00 56.28 179 ASN A N 1
ATOM 1400 C CA . ASN A 1 179 ? -19.180 -36.901 -42.604 1.00 56.28 179 ASN A CA 1
ATOM 1401 C C . ASN A 1 179 ? -18.865 -37.823 -41.413 1.00 56.28 179 ASN A C 1
ATOM 1403 O O . ASN A 1 179 ? -19.215 -39.002 -41.438 1.00 56.28 179 ASN A O 1
ATOM 1407 N N . PRO A 1 180 ? -18.241 -37.316 -40.337 1.00 63.38 180 PRO A N 1
ATOM 1408 C CA . PRO A 1 180 ? -17.965 -38.096 -39.138 1.00 63.38 180 PRO A CA 1
ATOM 1409 C C . PRO A 1 180 ? -19.123 -38.030 -38.126 1.00 63.38 180 PRO A C 1
ATOM 1411 O O . PRO A 1 180 ? -18.861 -37.781 -36.960 1.00 63.38 180 PRO A O 1
ATOM 1414 N N . ASP A 1 181 ? -20.377 -38.242 -38.543 1.00 53.22 181 ASP A N 1
ATOM 1415 C CA . ASP A 1 181 ? -21.532 -38.230 -37.626 1.00 53.22 181 ASP A CA 1
ATOM 1416 C C . ASP A 1 181 ? -22.574 -39.316 -37.983 1.00 53.22 181 ASP A C 1
ATOM 1418 O O . ASP A 1 181 ? -23.573 -39.045 -38.659 1.00 53.22 181 ASP A O 1
ATOM 1422 N N . LEU A 1 182 ? -22.342 -40.548 -37.497 1.00 44.91 182 LEU A N 1
ATOM 1423 C CA . LEU A 1 182 ? -23.371 -41.532 -37.107 1.00 44.91 182 LEU A CA 1
ATOM 1424 C C . LEU A 1 182 ? -22.812 -42.566 -36.118 1.00 44.91 182 LEU A C 1
ATOM 1426 O O . LEU A 1 182 ? -21.734 -43.135 -36.401 1.00 44.91 182 LEU A O 1
#

Mean predicted aligned error: 19.41 Å